Protein AF-A0A0G1JF48-F1 (afdb_monomer)

Solvent-accessible surface area 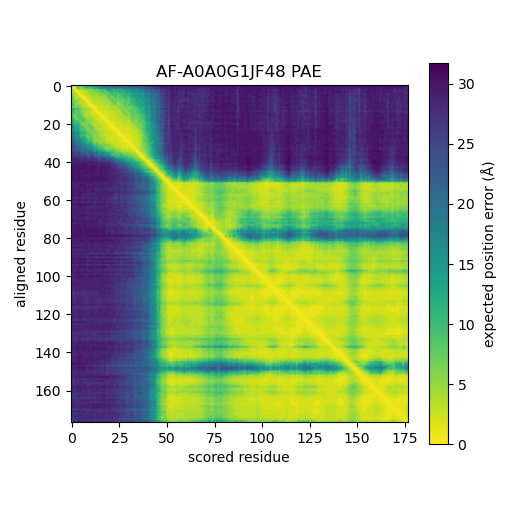(backbone atoms only — not comparable to full-atom values): 10076 Å² total; per-residue (Å²): 137,62,72,71,59,59,56,52,53,53,53,51,52,52,52,53,49,50,50,49,53,48,51,50,52,50,48,53,51,50,53,50,51,54,49,56,65,44,68,78,64,65,69,64,54,57,67,61,77,75,41,38,24,25,66,34,32,39,98,84,46,75,64,61,61,83,74,71,81,79,48,48,73,65,35,35,73,74,80,43,94,30,68,90,70,83,87,66,88,75,92,69,88,59,58,61,53,91,82,42,45,76,21,31,53,94,69,29,35,38,40,35,15,43,52,17,40,37,33,23,34,60,86,72,59,44,82,70,39,66,32,75,39,93,48,30,27,69,32,39,40,34,58,46,64,61,73,49,89,85,57,77,40,34,30,40,33,41,35,72,76,80,41,53,38,33,26,31,62,90,71,36,46,78,74,49,102

pLDDT: mean 79.87, std 17.36, range [33.16, 97.56]

Foldseek 3Di:
DDPVVVVVVVVVVVVVVVVVVVVVVVVVVVVVVVVVVCVVPPPQVPQPLQWQQWQLSDPVSVVDGPDDDDALVRLVVVVDNSDDDDLDDDDDPFAAAPAEDWGDGPQWIWGWGQFFIWIARNRRRHGQDGQGDPGGQNYYWGWDDHSPPPDFTWIWTDTPVRDIWIARRRRRHTPDD

Organism: NCBI:txid1619116

InterPro domains:
  IPR011047 Quinoprotein alcohol dehydrogenase-like superfamily [SSF50998] (52-177)
  IPR015943 WD40/YVTN repeat-like-containing domain superfamily [G3DSA:2.130.10.10] (62-177)
  IPR018391 Pyrrolo-quinoline quinone beta-propeller repeat [SM00564] (101-132)
  IPR018391 Pyrrolo-quinoline quinone beta-propeller repeat [SM00564] (148-177)

Sequence (177 aa):
MSIKFLRSYLKLSVLLFGLFVCAYSLYTFLTARLADNTLGVAKAVGLTEDAWVMAGANPQRTSWVADQVPTEAQLSSNGRDGKLYPLWYKPIGPYIPNKVQVVVGNNMVFLSTARGLYAFDADTGADKWVYATELPLGHSPTYHVTNFSAAPKRLYVGGLDHKIHAVNADTGEGIWT

Secondary structure (DSSP, 8-state):
--HHHHHHHHHHHHHHHHHHHHHHHHHHHHHHHHHHHHHTS-------TTS--STTSSTT-----SPPPPPHHHHHTTTS-S----S------SPPPTTPPPEEETTEEEEEETTEEEEEETTT--EEEEEE-SS---S--EEE--S-TTSPPEEEEE-TTS-EEEEETTT--EEE-

Mean predicted aligned error: 14.14 Å

Structure (mmCIF, N/CA/C/O backbone):
data_AF-A0A0G1JF48-F1
#
_entry.id   AF-A0A0G1JF48-F1
#
loop_
_atom_site.group_PDB
_atom_site.id
_atom_site.type_symbol
_atom_site.label_atom_id
_atom_site.label_alt_id
_atom_site.label_comp_id
_atom_site.label_asym_id
_atom_site.label_entity_id
_atom_site.label_seq_id
_atom_site.pdbx_PDB_ins_code
_atom_site.Cartn_x
_atom_site.Cartn_y
_atom_site.Cartn_z
_atom_site.occupancy
_atom_site.B_iso_or_equiv
_atom_site.auth_seq_id
_atom_site.auth_comp_id
_atom_site.auth_asym_id
_atom_site.auth_atom_id
_atom_site.pdbx_PDB_model_num
ATOM 1 N N . MET A 1 1 ? -8.062 77.357 -40.841 1.00 50.69 1 MET A N 1
ATOM 2 C CA . MET A 1 1 ? -8.465 76.159 -40.068 1.00 50.69 1 MET A CA 1
ATOM 3 C C . MET A 1 1 ? -8.301 76.489 -38.585 1.00 50.69 1 MET A C 1
ATOM 5 O O . MET A 1 1 ? -7.201 76.817 -38.168 1.00 50.69 1 MET A O 1
ATOM 9 N N . SER A 1 2 ? -9.404 76.627 -37.842 1.00 49.69 2 SER A N 1
ATOM 10 C CA . SER A 1 2 ? -9.459 77.427 -36.601 1.00 49.69 2 SER A CA 1
ATOM 11 C C . SER A 1 2 ? -8.975 76.675 -35.350 1.00 49.69 2 SER A C 1
ATOM 13 O O . SER A 1 2 ? -9.412 75.558 -35.083 1.00 49.69 2 SER A O 1
ATOM 15 N N . ILE A 1 3 ? -8.140 77.335 -34.534 1.00 55.28 3 ILE A N 1
ATOM 16 C CA . ILE A 1 3 ? -7.546 76.864 -33.261 1.00 55.28 3 ILE A CA 1
ATOM 17 C C . ILE A 1 3 ? -8.592 76.322 -32.260 1.00 55.28 3 ILE A C 1
ATOM 19 O O . ILE A 1 3 ? -8.274 75.488 -31.409 1.00 55.28 3 ILE A O 1
ATOM 23 N N . LYS A 1 4 ? -9.862 76.739 -32.379 1.00 57.22 4 LYS A N 1
ATOM 24 C CA . LYS A 1 4 ? -10.970 76.229 -31.552 1.00 57.22 4 LYS A CA 1
ATOM 25 C C . LYS A 1 4 ? -11.269 74.741 -31.797 1.00 57.22 4 LYS A C 1
ATOM 27 O O . LYS A 1 4 ? -11.587 74.037 -30.844 1.00 57.22 4 LYS A O 1
ATOM 32 N N . PHE A 1 5 ? -11.108 74.249 -33.029 1.00 53.62 5 PHE A N 1
ATOM 33 C CA . PHE A 1 5 ? -11.341 72.839 -33.367 1.00 53.62 5 PHE A CA 1
ATOM 34 C C . PHE A 1 5 ? -10.257 71.926 -32.774 1.00 53.62 5 PHE A C 1
ATOM 36 O O . PHE A 1 5 ? -10.569 70.889 -32.193 1.00 53.62 5 PHE A O 1
ATOM 43 N N . LEU A 1 6 ? -8.992 72.357 -32.821 1.00 51.31 6 LEU A N 1
ATOM 44 C CA . LEU A 1 6 ? -7.854 71.587 -32.306 1.00 51.31 6 LEU A CA 1
ATOM 45 C C . LEU A 1 6 ? -7.924 71.389 -30.780 1.00 51.31 6 LEU A C 1
ATOM 47 O O . LEU A 1 6 ? -7.649 70.304 -30.276 1.00 51.31 6 LEU A O 1
ATOM 51 N N . ARG A 1 7 ? -8.374 72.413 -30.036 1.00 57.41 7 ARG A N 1
ATOM 52 C CA . ARG A 1 7 ? -8.566 72.328 -28.575 1.00 57.41 7 ARG A CA 1
ATOM 53 C C . ARG A 1 7 ? -9.691 71.371 -28.166 1.00 57.41 7 ARG A C 1
ATOM 55 O O . ARG A 1 7 ? -9.597 70.766 -27.101 1.00 57.41 7 ARG A O 1
ATOM 62 N N . SER A 1 8 ? -10.739 71.230 -28.981 1.00 57.19 8 SER A N 1
ATOM 63 C CA . SER A 1 8 ? -11.841 70.298 -28.700 1.00 57.19 8 SER A CA 1
ATOM 64 C C . SER A 1 8 ? -11.429 68.846 -28.947 1.00 57.19 8 SER A C 1
ATOM 66 O O . SER A 1 8 ? -11.741 67.984 -28.130 1.00 57.19 8 SER A O 1
ATOM 68 N N . TYR A 1 9 ? -10.668 68.583 -30.016 1.00 56.53 9 TYR A N 1
ATOM 69 C CA . TYR A 1 9 ? -10.124 67.251 -30.297 1.00 56.53 9 TYR A CA 1
ATOM 70 C C . TYR A 1 9 ? -9.107 66.806 -29.240 1.00 56.53 9 TYR A C 1
ATOM 72 O O . TYR A 1 9 ? -9.154 65.663 -28.798 1.00 56.53 9 TYR A O 1
ATOM 80 N N . LEU A 1 10 ? -8.251 67.720 -28.769 1.00 58.81 10 LEU A N 1
ATOM 81 C CA . LEU A 1 10 ? -7.274 67.424 -27.717 1.00 58.81 10 LEU A CA 1
ATOM 82 C C . LEU A 1 10 ? -7.949 67.116 -26.366 1.00 58.81 10 LEU A C 1
ATOM 84 O O . LEU A 1 10 ? -7.519 66.222 -25.647 1.00 58.81 10 LEU A O 1
ATOM 88 N N . LYS A 1 11 ? -9.047 67.808 -26.026 1.00 59.28 11 LYS A N 1
ATOM 89 C CA . LYS A 1 11 ? -9.837 67.490 -24.822 1.00 59.28 11 LYS A CA 1
ATOM 90 C C . LYS A 1 11 ? -10.551 66.141 -24.934 1.00 59.28 11 LYS A C 1
ATOM 92 O O . LYS A 1 11 ? -10.585 65.399 -23.957 1.00 59.28 11 LYS A O 1
ATOM 97 N N . LEU A 1 12 ? -11.090 65.816 -26.111 1.00 57.78 12 LEU A N 1
ATOM 98 C CA . LEU A 1 12 ? -11.777 64.546 -26.348 1.00 57.78 12 LEU A CA 1
ATOM 99 C C . LEU A 1 12 ? -10.797 63.359 -26.351 1.00 57.78 12 LEU A C 1
ATOM 101 O O . LEU A 1 12 ? -11.120 62.314 -25.793 1.00 57.78 12 LEU A O 1
ATOM 105 N N . SER A 1 13 ? -9.581 63.527 -26.890 1.00 60.94 13 SER A N 1
ATOM 106 C CA . SER A 1 13 ? -8.559 62.471 -26.881 1.00 60.94 13 SER A CA 1
ATOM 107 C C . SER A 1 13 ? -8.017 62.194 -25.478 1.00 60.94 13 SER A C 1
ATOM 109 O O . SER A 1 13 ? -7.790 61.038 -25.144 1.00 60.94 13 SER A O 1
ATOM 111 N N . VAL A 1 14 ? -7.858 63.218 -24.631 1.00 66.88 14 VAL A N 1
ATOM 112 C CA . VAL A 1 14 ? -7.430 63.049 -23.229 1.00 66.88 14 VAL A CA 1
ATOM 113 C C . VAL A 1 14 ? -8.515 62.362 -22.391 1.00 66.88 14 VAL A C 1
ATOM 115 O O . VAL A 1 14 ? -8.196 61.511 -21.564 1.00 66.88 14 VAL A O 1
ATOM 118 N N . LEU A 1 15 ? -9.796 62.659 -22.640 1.00 66.69 15 LEU A N 1
ATOM 119 C CA . LEU A 1 15 ? -10.927 61.966 -22.007 1.00 66.69 15 LEU A CA 1
ATOM 120 C C . LEU A 1 15 ? -11.013 60.491 -22.424 1.00 66.69 15 LEU A C 1
ATOM 122 O O . LEU A 1 15 ? -11.171 59.624 -21.567 1.00 66.69 15 LEU A O 1
ATOM 126 N N . LEU A 1 16 ? -10.854 60.197 -23.718 1.00 62.59 16 LEU A N 1
ATOM 127 C CA . LEU A 1 16 ? -10.812 58.824 -24.230 1.00 62.59 16 LEU A CA 1
ATOM 128 C C . LEU A 1 16 ? -9.609 58.048 -23.679 1.00 62.59 16 LEU A C 1
ATOM 130 O O . LEU A 1 16 ? -9.764 56.897 -23.286 1.00 62.59 16 LEU A O 1
ATOM 134 N N . PHE A 1 17 ? -8.438 58.684 -23.577 1.00 66.50 17 PHE A N 1
ATOM 135 C CA . PHE A 1 17 ? -7.243 58.069 -22.998 1.00 66.50 17 PHE A CA 1
ATOM 136 C C . PHE A 1 17 ? -7.406 57.808 -21.493 1.00 66.50 17 PHE A C 1
ATOM 138 O O . PHE A 1 17 ? -7.051 56.735 -21.013 1.00 66.50 17 PHE A O 1
ATOM 145 N N . GLY A 1 18 ? -8.018 58.737 -20.750 1.00 68.00 18 GLY A N 1
ATOM 146 C CA . GLY A 1 18 ? -8.333 58.557 -19.330 1.00 68.00 18 GLY A CA 1
ATOM 147 C C . GLY A 1 18 ? -9.327 57.421 -19.073 1.00 68.00 18 GLY A C 1
ATOM 148 O O . GLY A 1 18 ? -9.121 56.621 -18.161 1.00 68.00 18 GLY A O 1
ATOM 149 N N . LEU A 1 19 ? -10.364 57.291 -19.909 1.00 69.94 19 LEU A N 1
ATOM 150 C CA . LEU A 1 19 ? -11.298 56.160 -19.854 1.00 69.94 19 LEU A CA 1
ATOM 151 C C . LEU A 1 19 ? -10.609 54.834 -20.194 1.00 69.94 19 LEU A C 1
ATOM 153 O O . LEU A 1 19 ? -10.900 53.827 -19.555 1.00 69.94 19 LEU A O 1
ATOM 157 N N . PHE A 1 20 ? -9.659 54.835 -21.133 1.00 71.19 20 PHE A N 1
ATOM 158 C CA . PHE A 1 20 ? -8.880 53.647 -21.486 1.00 71.19 20 PHE A CA 1
ATOM 159 C C . PHE A 1 20 ? -7.952 53.205 -20.347 1.00 71.19 20 PHE A C 1
ATOM 161 O O . PHE A 1 20 ? -7.914 52.027 -20.008 1.00 71.19 20 PHE A O 1
ATOM 168 N N . VAL A 1 21 ? -7.254 54.145 -19.700 1.00 72.44 21 VAL A N 1
ATOM 169 C CA . VAL A 1 21 ? -6.389 53.867 -18.539 1.00 72.44 21 VAL A CA 1
ATOM 170 C C . VAL A 1 21 ? -7.209 53.399 -17.335 1.00 72.44 21 VAL A C 1
ATOM 172 O O . VAL A 1 21 ? -6.801 52.472 -16.637 1.00 72.44 21 VAL A O 1
ATOM 175 N N . CYS A 1 22 ? -8.386 53.989 -17.111 1.00 69.69 22 CYS A N 1
ATOM 176 C CA . CYS A 1 22 ? -9.308 53.557 -16.064 1.00 69.69 22 CYS A CA 1
ATOM 177 C C . CYS A 1 22 ? -9.850 52.148 -16.341 1.00 69.69 22 CYS A C 1
ATOM 179 O O . CYS A 1 22 ? -9.796 51.301 -15.457 1.00 69.69 22 CYS A O 1
ATOM 181 N N . ALA A 1 23 ? -10.284 51.855 -17.572 1.00 73.25 23 ALA A N 1
ATOM 182 C CA . ALA A 1 23 ? -10.758 50.528 -17.966 1.00 73.25 23 ALA A CA 1
ATOM 183 C C . ALA A 1 23 ? -9.652 49.467 -17.885 1.00 73.25 23 ALA A C 1
ATOM 185 O O . ALA A 1 23 ? -9.907 48.360 -17.422 1.00 73.25 23 ALA A O 1
ATOM 186 N N . TYR A 1 24 ? -8.417 49.810 -18.266 1.00 74.56 24 TYR A N 1
ATOM 187 C CA . TYR A 1 24 ? -7.264 48.918 -18.143 1.00 74.56 24 TYR A CA 1
ATOM 188 C C . TYR A 1 24 ? -6.898 48.667 -16.677 1.00 74.56 24 TYR A C 1
ATOM 190 O O . TYR A 1 24 ? -6.609 47.536 -16.306 1.00 74.56 24 TYR A O 1
ATOM 198 N N . SER A 1 25 ? -6.981 49.699 -15.831 1.00 69.62 25 SER A N 1
ATOM 199 C CA . SER A 1 25 ? -6.760 49.574 -14.385 1.00 69.62 25 SER A CA 1
ATOM 200 C C . SER A 1 25 ? -7.867 48.762 -13.711 1.00 69.62 25 SER A C 1
ATOM 202 O O . SER A 1 25 ? -7.586 47.959 -12.834 1.00 69.62 25 SER A O 1
ATOM 204 N N . LEU A 1 26 ? -9.125 48.919 -14.137 1.00 69.56 26 LEU A N 1
ATOM 205 C CA . LEU A 1 26 ? -10.239 48.101 -13.658 1.00 69.56 26 LEU A CA 1
ATOM 206 C C . LEU A 1 26 ? -10.094 46.648 -14.119 1.00 69.56 26 LEU A C 1
ATOM 208 O O . LEU A 1 26 ? -10.389 45.738 -13.354 1.00 69.56 26 LEU A O 1
ATOM 212 N N . TYR A 1 27 ? -9.629 46.431 -15.352 1.00 71.31 27 TYR A N 1
ATOM 213 C CA . TYR A 1 27 ? -9.377 45.106 -15.907 1.00 71.31 27 TYR A CA 1
ATOM 214 C C . TYR A 1 27 ? -8.250 44.396 -15.155 1.00 71.31 27 TYR A C 1
ATOM 216 O O . TYR A 1 27 ? -8.446 43.271 -14.705 1.00 71.31 27 TYR A O 1
ATOM 224 N N . THR A 1 28 ? -7.114 45.063 -14.917 1.00 70.62 28 THR A N 1
ATOM 225 C CA . THR A 1 28 ? -6.028 44.494 -14.106 1.00 70.62 28 THR A CA 1
ATOM 226 C C . THR A 1 28 ? -6.486 44.220 -12.674 1.00 70.62 28 THR A C 1
ATOM 228 O O . THR A 1 28 ? -6.228 43.133 -12.159 1.00 70.62 28 THR A O 1
ATOM 231 N N . PHE A 1 29 ? -7.256 45.124 -12.059 1.00 65.31 29 PHE A N 1
ATOM 232 C CA . PHE A 1 29 ? -7.808 44.925 -10.714 1.00 65.31 29 PHE A CA 1
ATOM 233 C C . PHE A 1 29 ? -8.807 43.760 -10.652 1.00 65.31 29 PHE A C 1
ATOM 235 O O . PHE A 1 29 ? -8.788 42.978 -9.704 1.00 65.31 29 PHE A O 1
ATOM 242 N N . LEU A 1 30 ? -9.656 43.595 -11.671 1.00 61.81 30 LEU A N 1
ATOM 243 C CA . LEU A 1 30 ? -10.608 42.489 -11.750 1.00 61.81 30 LEU A CA 1
ATOM 244 C C . LEU A 1 30 ? -9.887 41.156 -11.985 1.00 61.81 30 LEU A C 1
ATOM 246 O O . LEU A 1 30 ? -10.230 40.171 -11.341 1.00 61.81 30 LEU A O 1
ATOM 250 N N . THR A 1 31 ? -8.847 41.122 -12.827 1.00 63.09 31 THR A N 1
ATOM 251 C CA . THR A 1 31 ? -8.012 39.921 -13.011 1.00 63.09 31 THR A CA 1
ATOM 252 C C . THR A 1 31 ? -7.222 39.558 -11.753 1.00 63.09 31 THR A C 1
ATOM 254 O O . THR A 1 31 ? -7.129 38.378 -11.430 1.00 63.09 31 THR A O 1
ATOM 257 N N . ALA A 1 32 ? -6.735 40.543 -10.990 1.00 58.62 32 ALA A N 1
ATOM 258 C CA . ALA A 1 32 ? -6.082 40.312 -9.703 1.00 58.62 32 ALA A CA 1
ATOM 259 C C . ALA A 1 32 ? -7.071 39.777 -8.655 1.00 58.62 32 ALA A C 1
ATOM 261 O O . ALA A 1 32 ? -6.775 38.812 -7.963 1.00 58.62 32 ALA A O 1
ATOM 262 N N . ARG A 1 33 ? -8.295 40.321 -8.599 1.00 50.97 33 ARG A N 1
ATOM 263 C CA . ARG A 1 33 ? -9.340 39.840 -7.682 1.00 50.97 33 ARG A CA 1
ATOM 264 C C . ARG A 1 33 ? -9.858 38.444 -8.047 1.00 50.97 33 ARG A C 1
ATOM 266 O O . ARG A 1 33 ? -10.229 37.676 -7.165 1.00 50.97 33 ARG A O 1
ATOM 273 N N . LEU A 1 34 ? -9.892 38.110 -9.338 1.00 52.31 34 LEU A N 1
ATOM 274 C CA . LEU A 1 34 ? -10.179 36.752 -9.805 1.00 52.31 34 LEU A CA 1
ATOM 275 C C . LEU A 1 34 ? -9.033 35.793 -9.454 1.00 52.31 34 LEU A C 1
ATOM 277 O O . LEU A 1 34 ? -9.316 34.670 -9.049 1.00 52.31 34 LEU A O 1
ATOM 281 N N . ALA A 1 35 ? -7.772 36.240 -9.518 1.00 53.88 35 ALA A N 1
ATOM 282 C CA . ALA A 1 35 ? -6.623 35.463 -9.055 1.00 53.88 35 ALA A CA 1
ATOM 283 C C . ALA A 1 35 ? -6.671 35.218 -7.533 1.00 53.88 35 ALA A C 1
ATOM 285 O O . ALA A 1 35 ? -6.538 34.073 -7.105 1.00 53.88 35 ALA A O 1
ATOM 286 N N . ASP A 1 36 ? -6.981 36.231 -6.720 1.00 47.91 36 ASP A N 1
ATOM 287 C CA . ASP A 1 36 ? -7.136 36.084 -5.262 1.00 47.91 36 ASP A CA 1
ATOM 288 C C . ASP A 1 36 ? -8.310 35.162 -4.889 1.00 47.91 36 ASP A C 1
ATOM 290 O O . ASP A 1 36 ? -8.190 34.326 -3.993 1.00 47.91 36 ASP A O 1
ATOM 294 N N . ASN A 1 37 ? -9.419 35.219 -5.635 1.00 44.28 37 ASN A N 1
ATOM 295 C CA . ASN A 1 37 ? -10.541 34.290 -5.462 1.00 44.28 37 ASN A CA 1
ATOM 296 C C . ASN A 1 37 ? -10.227 32.856 -5.929 1.00 44.28 37 ASN A C 1
ATOM 298 O O . ASN A 1 37 ? -10.917 31.924 -5.519 1.00 44.28 37 ASN A O 1
ATOM 302 N N . THR A 1 38 ? -9.183 32.652 -6.739 1.00 42.84 38 THR A N 1
ATOM 303 C CA . THR A 1 38 ? -8.644 31.313 -7.038 1.00 42.84 38 THR A CA 1
ATOM 304 C C . THR A 1 38 ? -7.564 30.861 -6.054 1.00 42.84 38 THR A C 1
ATOM 306 O O . THR A 1 38 ? -7.373 29.659 -5.890 1.00 42.84 38 THR A O 1
ATOM 309 N N . LEU A 1 39 ? -6.917 31.775 -5.321 1.00 42.97 39 LEU A N 1
ATOM 310 C CA . LEU A 1 39 ? -5.954 31.437 -4.262 1.00 42.97 39 LEU A CA 1
ATOM 311 C C . LEU A 1 39 ? -6.625 30.901 -2.984 1.00 42.97 39 LEU A C 1
ATOM 313 O O . LEU A 1 39 ? -5.955 30.295 -2.155 1.00 42.97 39 LEU A O 1
ATOM 317 N N . GLY A 1 40 ? -7.951 31.029 -2.863 1.00 39.62 40 GLY A N 1
ATOM 318 C CA . GLY A 1 40 ? -8.751 30.332 -1.850 1.00 39.62 40 GLY A CA 1
ATOM 319 C C . GLY A 1 40 ? -9.092 28.874 -2.190 1.00 39.62 40 GLY A C 1
ATOM 320 O O . GLY A 1 40 ? -9.580 28.155 -1.322 1.00 39.62 40 GLY A O 1
ATOM 321 N N . VAL A 1 41 ? -8.853 28.416 -3.428 1.00 39.81 41 VAL A N 1
ATOM 322 C CA . VAL A 1 41 ? -9.150 27.035 -3.860 1.00 39.81 41 VAL A CA 1
ATOM 323 C C . VAL A 1 41 ? -8.164 26.537 -4.926 1.00 39.81 41 VAL A C 1
ATOM 325 O O . VAL A 1 41 ? -8.504 25.724 -5.778 1.00 39.81 41 VAL A O 1
ATOM 328 N N . ALA A 1 42 ? -6.894 26.925 -4.847 1.00 35.38 42 ALA A N 1
ATOM 329 C CA . ALA A 1 42 ? -5.839 26.000 -5.236 1.00 35.38 42 ALA A CA 1
ATOM 330 C C . ALA A 1 42 ? -5.607 25.089 -4.030 1.00 35.38 42 ALA A C 1
ATOM 332 O O . ALA A 1 42 ? -4.571 25.141 -3.370 1.00 35.38 42 ALA A O 1
ATOM 333 N N . LYS A 1 43 ? -6.610 24.251 -3.726 1.00 35.72 43 LYS A N 1
ATOM 334 C CA . LYS A 1 43 ? -6.344 22.998 -3.035 1.00 35.72 43 LYS A CA 1
ATOM 335 C C . LYS A 1 43 ? -5.348 22.335 -3.974 1.00 35.72 43 LYS A C 1
ATOM 337 O O . LYS A 1 43 ? -5.730 21.866 -5.047 1.00 35.72 43 LYS A O 1
ATOM 342 N N . ALA A 1 44 ? -4.058 22.386 -3.635 1.00 33.16 44 ALA A N 1
ATOM 343 C CA . ALA A 1 44 ? -3.133 21.406 -4.161 1.00 33.16 44 ALA A CA 1
ATOM 344 C C . ALA A 1 44 ? -3.894 20.080 -4.100 1.00 33.16 44 ALA A C 1
ATOM 346 O O . ALA A 1 44 ? -4.644 19.844 -3.141 1.00 33.16 44 ALA A O 1
ATOM 347 N N . VAL A 1 45 ? -3.733 19.213 -5.089 1.00 38.06 45 VAL A N 1
ATOM 348 C CA . VAL A 1 45 ? -4.045 17.802 -4.873 1.00 38.06 45 VAL A CA 1
ATOM 349 C C . VAL A 1 45 ? -2.962 17.299 -3.912 1.00 38.06 45 VAL A C 1
ATOM 351 O O . VAL A 1 45 ? -2.105 16.491 -4.246 1.00 38.06 45 VAL A O 1
ATOM 354 N N . GLY A 1 46 ? -2.944 17.889 -2.715 1.00 36.81 46 GLY A N 1
ATOM 355 C CA . GLY A 1 46 ? -2.261 17.410 -1.559 1.00 36.81 46 GLY A CA 1
ATOM 356 C C . GLY A 1 46 ? -2.816 16.024 -1.395 1.00 36.81 46 GLY A C 1
ATOM 357 O O . GLY A 1 46 ? -4.033 15.814 -1.408 1.00 36.81 46 GLY A O 1
ATOM 358 N N . LEU A 1 47 ? -1.885 15.082 -1.335 1.00 44.75 47 LEU A N 1
ATOM 359 C CA . LEU A 1 47 ? -2.041 13.852 -0.583 1.00 44.75 47 LEU A CA 1
ATOM 360 C C . LEU A 1 47 ? -3.038 14.175 0.529 1.00 44.75 47 LEU A C 1
ATOM 362 O O . LEU A 1 47 ? -2.767 15.093 1.303 1.00 44.75 47 LEU A O 1
ATOM 366 N N . THR A 1 48 ? -4.227 13.572 0.504 1.00 49.62 48 THR A N 1
ATOM 367 C CA . THR A 1 48 ? -5.182 13.740 1.601 1.00 49.62 48 THR A CA 1
ATOM 368 C C . THR A 1 48 ? -4.360 13.567 2.872 1.00 49.62 48 THR A C 1
ATOM 370 O O . THR A 1 48 ? -3.720 12.521 3.005 1.00 49.62 48 THR A O 1
ATOM 373 N N . GLU A 1 49 ? -4.248 14.605 3.712 1.00 52.06 49 GLU A N 1
ATOM 374 C CA . GLU A 1 49 ? -3.347 14.605 4.886 1.00 52.06 49 GLU A CA 1
ATOM 375 C C 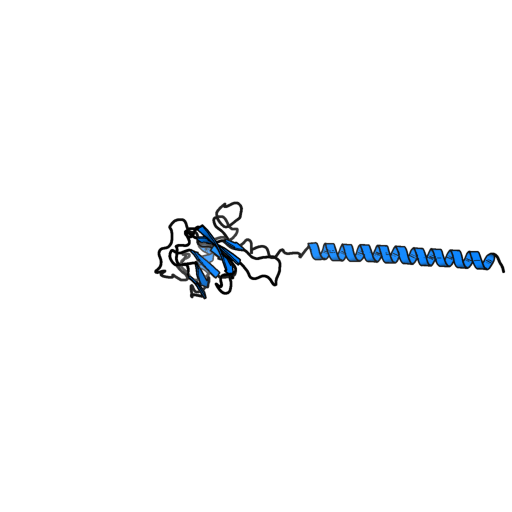. GLU A 1 49 ? -3.657 13.437 5.844 1.00 52.06 49 GLU A C 1
ATOM 377 O O . GLU A 1 49 ? -2.860 13.084 6.709 1.00 52.06 49 GLU A O 1
ATOM 382 N N . ASP A 1 50 ? -4.795 12.799 5.598 1.00 60.03 50 ASP A N 1
ATOM 383 C CA . ASP A 1 50 ? -5.390 11.654 6.263 1.00 60.03 50 ASP A CA 1
ATOM 384 C C . ASP A 1 50 ? -4.793 10.297 5.813 1.00 60.03 50 ASP A C 1
ATOM 386 O O . ASP A 1 50 ? -5.077 9.259 6.400 1.00 60.03 50 ASP A O 1
ATOM 390 N N . ALA A 1 51 ? -3.955 10.249 4.768 1.00 72.06 51 ALA A N 1
ATOM 391 C CA . ALA A 1 51 ? -3.458 8.987 4.209 1.00 72.06 51 ALA A CA 1
ATOM 392 C C . ALA A 1 51 ? -2.018 8.639 4.642 1.00 72.06 51 ALA A C 1
ATOM 394 O O . ALA A 1 51 ? -1.106 9.464 4.584 1.00 72.06 51 ALA A O 1
ATOM 395 N N . TRP A 1 52 ? -1.779 7.367 4.993 1.00 89.50 52 TRP A N 1
ATOM 396 C CA . TRP A 1 52 ? -0.448 6.822 5.312 1.00 89.50 52 TRP A CA 1
ATOM 397 C C . TRP A 1 52 ? 0.369 6.558 4.037 1.00 89.50 52 TRP A C 1
ATOM 399 O O . TRP A 1 52 ? 0.637 5.418 3.665 1.00 89.50 52 TRP A O 1
ATOM 409 N N . VAL A 1 53 ? 0.737 7.620 3.325 1.00 91.56 53 VAL A N 1
ATOM 410 C CA . VAL A 1 53 ? 1.256 7.554 1.944 1.00 91.56 53 VAL A CA 1
ATOM 411 C C . VAL A 1 53 ? 2.733 7.166 1.824 1.00 91.56 53 VAL A C 1
ATOM 413 O O . VAL A 1 53 ? 3.212 6.882 0.727 1.00 91.56 53 VAL A O 1
ATOM 416 N N . MET A 1 54 ? 3.483 7.142 2.923 1.00 91.94 54 MET A N 1
ATOM 417 C CA . MET A 1 54 ? 4.904 6.788 2.918 1.00 91.94 54 MET A CA 1
ATOM 418 C C . MET A 1 54 ? 5.353 6.207 4.256 1.00 91.94 54 MET A C 1
ATOM 420 O O . MET A 1 54 ? 4.620 6.237 5.246 1.00 91.94 54 MET A O 1
ATOM 424 N N . ALA A 1 55 ? 6.585 5.699 4.300 1.00 91.12 55 ALA A N 1
ATOM 425 C CA . ALA A 1 55 ? 7.179 5.238 5.547 1.00 91.12 55 ALA A CA 1
ATOM 426 C C . ALA A 1 55 ? 7.227 6.372 6.589 1.00 91.12 55 ALA A C 1
ATOM 428 O O . ALA A 1 55 ? 7.777 7.441 6.331 1.00 91.12 55 ALA A O 1
ATOM 429 N N . GLY A 1 56 ? 6.677 6.119 7.776 1.00 90.31 56 GLY A N 1
ATOM 430 C CA . GLY A 1 56 ? 6.522 7.115 8.836 1.00 90.31 56 GLY A CA 1
ATOM 431 C C . GLY A 1 56 ? 5.337 8.064 8.640 1.00 90.31 56 GLY A C 1
ATOM 432 O O . GLY A 1 56 ? 5.330 9.123 9.267 1.00 90.31 56 GLY A O 1
ATOM 433 N N . ALA A 1 57 ? 4.362 7.687 7.803 1.00 88.19 57 ALA A N 1
ATOM 434 C CA . ALA A 1 57 ? 3.140 8.412 7.435 1.00 88.19 57 ALA A CA 1
ATOM 435 C C . ALA A 1 57 ? 3.357 9.697 6.621 1.00 88.19 57 ALA A C 1
ATOM 437 O O . ALA A 1 57 ? 2.685 9.915 5.617 1.00 88.19 57 ALA A O 1
ATOM 438 N N . ASN A 1 58 ? 4.312 10.527 7.030 1.00 87.56 58 ASN A N 1
ATOM 439 C CA . ASN A 1 58 ? 4.544 11.871 6.517 1.00 87.56 58 ASN A CA 1
ATOM 440 C C . ASN A 1 58 ? 6.041 12.129 6.246 1.00 87.56 58 ASN A C 1
ATOM 442 O O . ASN A 1 58 ? 6.897 11.377 6.726 1.00 87.56 58 ASN A O 1
ATOM 446 N N . PRO A 1 59 ? 6.391 13.204 5.511 1.00 87.81 59 PRO A N 1
ATOM 447 C CA . PRO A 1 59 ? 7.786 13.537 5.207 1.00 87.81 59 PRO A CA 1
ATOM 448 C C . PRO A 1 59 ? 8.673 13.740 6.445 1.00 87.81 59 PRO A C 1
ATOM 450 O O . PRO A 1 59 ? 9.880 13.503 6.390 1.00 87.81 59 PRO A O 1
ATOM 453 N N . GLN A 1 60 ? 8.088 14.157 7.571 1.00 89.75 60 GLN A N 1
ATOM 454 C CA . GLN A 1 60 ? 8.771 14.332 8.856 1.00 89.75 60 GLN A CA 1
ATOM 455 C C . GLN A 1 60 ? 9.018 12.999 9.585 1.00 89.75 60 GLN A C 1
ATOM 457 O O . GLN A 1 60 ? 9.776 12.965 10.553 1.00 89.75 60 GLN A O 1
ATOM 462 N N . ARG A 1 61 ? 8.421 11.898 9.108 1.00 87.19 61 ARG A N 1
ATOM 463 C CA . ARG A 1 61 ? 8.499 10.539 9.661 1.00 87.19 61 ARG A CA 1
ATOM 464 C C . ARG A 1 61 ? 8.096 10.446 11.129 1.00 87.19 61 ARG A C 1
ATOM 466 O O . ARG A 1 61 ? 8.705 9.705 11.900 1.00 87.19 61 ARG A O 1
ATOM 473 N N . THR A 1 62 ? 7.059 11.175 11.524 1.00 90.75 62 THR A N 1
ATOM 474 C CA . THR A 1 62 ? 6.574 11.150 12.913 1.00 90.75 62 THR A CA 1
ATOM 475 C C . THR A 1 62 ? 5.697 9.938 13.223 1.00 90.75 62 THR A C 1
ATOM 477 O O . THR A 1 62 ? 5.393 9.705 14.388 1.00 90.75 62 THR A O 1
ATOM 480 N N . SER A 1 63 ? 5.327 9.139 12.212 1.00 90.31 63 SER A N 1
ATOM 481 C CA . SER A 1 63 ? 4.385 8.014 12.349 1.00 90.31 63 SER A CA 1
ATOM 482 C C . SER A 1 63 ? 3.037 8.454 12.928 1.00 90.31 63 SER A C 1
ATOM 484 O O . SER A 1 63 ? 2.430 7.747 13.728 1.00 90.31 63 SER A O 1
ATOM 486 N N . TRP A 1 64 ? 2.596 9.652 12.541 1.00 89.31 64 TRP A N 1
ATOM 487 C CA . TRP A 1 64 ? 1.392 10.294 13.052 1.00 89.31 64 TRP A CA 1
ATOM 488 C C . TRP A 1 64 ? 0.535 10.828 11.903 1.00 89.31 64 TRP A C 1
ATOM 490 O O . TRP A 1 64 ? 1.065 11.392 10.941 1.00 89.31 64 TRP A O 1
ATOM 500 N N . VAL A 1 65 ? -0.780 10.663 12.043 1.00 86.69 65 VAL A N 1
ATOM 501 C CA . VAL A 1 65 ? -1.832 11.219 11.182 1.00 86.69 65 VAL A CA 1
ATOM 502 C C . VAL A 1 65 ? -2.920 11.833 12.065 1.00 86.69 65 VAL A C 1
ATOM 504 O O . VAL A 1 65 ? -3.043 11.471 13.238 1.00 86.69 65 VAL A O 1
ATOM 507 N N . ALA A 1 66 ? -3.698 12.765 11.515 1.00 85.25 66 ALA A N 1
ATOM 508 C CA . ALA A 1 66 ? -4.779 13.420 12.252 1.00 85.25 66 ALA A CA 1
ATOM 509 C C . ALA A 1 66 ? -5.937 12.462 12.588 1.00 85.25 66 ALA A C 1
ATOM 511 O O . ALA A 1 66 ? -6.633 12.679 13.584 1.00 85.25 66 ALA A O 1
ATOM 512 N N . ASP A 1 67 ? -6.101 11.388 11.809 1.00 83.62 67 ASP A N 1
ATOM 513 C CA . ASP A 1 67 ? -7.135 10.376 12.008 1.00 83.62 67 ASP A CA 1
ATOM 514 C C . ASP A 1 67 ? -7.034 9.711 13.380 1.00 83.62 67 ASP A C 1
ATOM 516 O O . ASP A 1 67 ? -6.002 9.166 13.779 1.00 83.62 67 ASP A O 1
ATOM 520 N N . GLN A 1 68 ? -8.148 9.753 14.106 1.00 80.88 68 GLN A N 1
ATOM 521 C CA . GLN A 1 68 ? -8.269 9.151 15.424 1.00 80.88 68 GLN A CA 1
ATOM 522 C C . GLN A 1 68 ? -9.039 7.842 15.333 1.00 80.88 68 GLN A C 1
ATOM 524 O O . GLN A 1 68 ? -10.075 7.744 14.672 1.00 80.88 68 GLN A O 1
ATOM 529 N N . VAL A 1 69 ? -8.556 6.840 16.062 1.00 81.75 69 VAL A N 1
ATOM 530 C CA . VAL A 1 69 ? -9.316 5.611 16.277 1.00 81.75 69 VAL A CA 1
ATOM 531 C C . VAL A 1 69 ? -10.591 5.965 17.057 1.00 81.75 69 VAL A C 1
ATOM 533 O O . VAL A 1 69 ? -10.499 6.700 18.046 1.00 81.75 69 VAL A O 1
ATOM 536 N N . PRO A 1 70 ? -11.774 5.468 16.648 1.00 82.75 70 PRO A N 1
ATOM 537 C CA . PRO A 1 70 ? -13.013 5.726 17.369 1.00 82.75 70 PRO A CA 1
ATOM 538 C C . PRO A 1 70 ? -12.905 5.337 18.846 1.00 82.75 70 PRO A C 1
ATOM 540 O O . PRO A 1 70 ? -12.380 4.277 19.189 1.00 82.75 70 PRO A O 1
ATOM 543 N N . THR A 1 71 ? -13.428 6.190 19.725 1.00 82.06 71 THR A N 1
ATOM 544 C CA . THR A 1 71 ? -13.482 5.915 21.167 1.00 82.06 71 THR A CA 1
ATOM 545 C C . THR A 1 71 ? -14.464 4.784 21.480 1.00 82.06 71 THR A C 1
ATOM 547 O O . THR A 1 71 ? -15.413 4.546 20.734 1.00 82.06 71 THR A O 1
ATOM 550 N N . GLU A 1 72 ? -14.307 4.126 22.629 1.00 80.38 72 GLU A N 1
ATOM 551 C CA . GLU A 1 72 ? -15.232 3.077 23.095 1.00 80.38 72 GLU A CA 1
ATOM 552 C C . GLU A 1 72 ? -16.695 3.564 23.151 1.00 80.38 72 GLU A C 1
ATOM 554 O O . GLU A 1 72 ? -17.622 2.846 22.769 1.00 80.38 72 GLU A O 1
ATOM 559 N N . ALA A 1 73 ? -16.914 4.826 23.535 1.00 80.00 73 ALA A N 1
ATOM 560 C CA . ALA A 1 73 ? -18.232 5.463 23.524 1.00 80.00 73 ALA A CA 1
ATOM 561 C C . ALA A 1 73 ? -18.816 5.604 22.101 1.00 80.00 73 ALA A C 1
ATOM 563 O O . ALA A 1 73 ? -20.011 5.407 21.894 1.00 80.00 7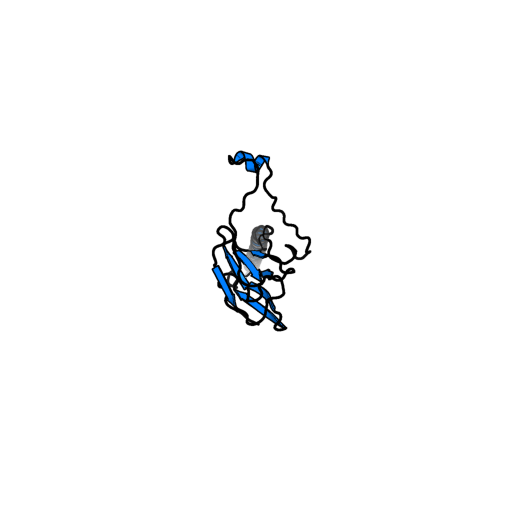3 ALA A O 1
ATOM 564 N N . GLN A 1 74 ? -17.976 5.904 21.104 1.00 78.94 74 GLN A N 1
ATOM 565 C CA . GLN A 1 74 ? -18.379 5.964 19.691 1.00 78.94 74 GLN A CA 1
ATOM 566 C C . GLN A 1 74 ? -18.552 4.572 19.065 1.00 78.94 74 GLN A C 1
ATOM 568 O O . GLN A 1 74 ? -19.306 4.413 18.110 1.00 78.94 74 GLN A O 1
ATOM 573 N N . LEU A 1 75 ? -17.859 3.556 19.581 1.00 76.00 75 LEU A N 1
ATOM 574 C CA . LEU A 1 75 ? -18.000 2.171 19.128 1.00 76.00 75 LEU A CA 1
ATOM 575 C C . LEU A 1 75 ? -19.251 1.504 19.721 1.00 76.00 75 LEU A C 1
ATOM 577 O O . LEU A 1 75 ? -19.899 0.703 19.046 1.00 76.00 75 LEU A O 1
ATOM 581 N N . SER A 1 76 ? -19.620 1.858 20.955 1.00 73.62 76 SER A N 1
ATOM 582 C CA . SER A 1 76 ? -20.800 1.321 21.647 1.00 73.62 76 SER A CA 1
ATOM 583 C C . SER A 1 76 ? -22.129 1.888 21.142 1.00 73.62 76 SER A C 1
ATOM 585 O O . SER A 1 76 ? -23.141 1.186 21.160 1.00 73.62 76 SER A O 1
ATOM 587 N N . SER A 1 77 ? -22.137 3.106 20.592 1.00 71.06 77 SER A N 1
ATOM 588 C CA . SER A 1 77 ? -23.330 3.702 19.972 1.00 71.06 77 SER A CA 1
ATOM 589 C C . SER A 1 77 ? -23.785 2.989 18.689 1.00 71.06 77 SER A C 1
ATOM 591 O O . SER A 1 77 ? -24.947 3.108 18.308 1.00 71.06 77 SER A O 1
ATOM 593 N N . ASN A 1 78 ? -22.916 2.184 18.065 1.00 66.19 78 ASN A N 1
ATOM 594 C CA . ASN A 1 78 ? -23.220 1.374 16.879 1.00 66.19 78 ASN A CA 1
ATOM 595 C C . ASN A 1 78 ? -23.755 -0.037 17.213 1.00 66.19 78 ASN A C 1
ATOM 597 O O . ASN A 1 78 ? -23.734 -0.925 16.359 1.00 66.19 78 ASN A O 1
ATOM 601 N N . GLY A 1 79 ? -24.200 -0.278 18.453 1.00 64.12 79 GLY A N 1
ATOM 602 C CA . GLY A 1 79 ? -24.754 -1.570 18.881 1.00 64.12 79 GLY A CA 1
ATOM 603 C C . GLY A 1 79 ? -23.711 -2.678 19.080 1.00 64.12 79 GLY A C 1
ATOM 604 O O . GLY A 1 79 ? -24.067 -3.854 19.119 1.00 64.12 79 GLY A O 1
ATOM 605 N N . ARG A 1 80 ? -22.426 -2.316 19.190 1.00 66.50 80 ARG A N 1
ATOM 606 C CA . ARG A 1 80 ? -21.308 -3.223 19.507 1.00 66.50 80 ARG A CA 1
ATOM 607 C C . ARG A 1 80 ? -20.832 -3.010 20.945 1.00 66.50 80 ARG A C 1
ATOM 609 O O . ARG A 1 80 ? -21.161 -2.012 21.571 1.00 66.50 80 ARG A O 1
ATOM 616 N N . ASP A 1 81 ? -20.026 -3.924 21.472 1.00 80.88 81 ASP A N 1
ATOM 617 C CA . ASP A 1 81 ? -19.493 -3.904 22.846 1.00 80.88 81 ASP A CA 1
ATOM 618 C C . ASP A 1 81 ? -18.377 -2.863 23.083 1.00 80.88 81 ASP A C 1
ATOM 620 O O . ASP A 1 81 ? -17.565 -3.020 23.992 1.00 80.88 81 ASP A O 1
ATOM 624 N N . GLY A 1 82 ? -18.304 -1.819 22.252 1.00 80.25 82 GLY A N 1
ATOM 625 C CA . GLY A 1 82 ? -17.262 -0.798 22.332 1.00 80.25 82 GLY A CA 1
ATOM 626 C C . GLY A 1 82 ? -15.885 -1.243 21.821 1.00 80.25 82 GLY A C 1
ATOM 627 O O . GLY A 1 82 ? -14.943 -0.458 21.893 1.00 80.25 82 GLY A O 1
ATOM 628 N N . LYS A 1 83 ? -15.738 -2.468 21.290 1.00 82.12 83 LYS A N 1
ATOM 629 C CA . LYS A 1 83 ? -14.439 -3.012 20.860 1.00 82.12 83 LYS A CA 1
ATOM 630 C C . LYS A 1 83 ? -14.202 -2.929 19.355 1.00 82.12 83 LYS A C 1
ATOM 632 O O . LYS A 1 83 ? -15.124 -2.895 18.537 1.00 82.12 83 LYS A O 1
ATOM 637 N N . LEU A 1 84 ? -12.918 -2.938 18.995 1.00 84.44 84 LEU A N 1
ATOM 638 C CA . LEU A 1 84 ? -12.460 -3.072 17.617 1.00 84.44 84 LEU A CA 1
ATOM 639 C C . LEU A 1 84 ? -12.494 -4.539 17.189 1.00 84.44 84 LEU A C 1
ATOM 641 O O . LEU A 1 84 ? -12.045 -5.427 17.912 1.00 84.44 84 LEU A O 1
ATOM 645 N N . TYR A 1 85 ? -12.973 -4.764 15.972 1.00 84.06 85 TYR A N 1
ATOM 646 C CA . TYR A 1 85 ? -12.978 -6.066 15.320 1.00 84.06 85 TYR A CA 1
ATOM 647 C C . TYR A 1 85 ? -12.266 -5.950 13.975 1.00 84.06 85 TYR A C 1
ATOM 649 O O . TYR A 1 85 ? -12.364 -4.896 13.339 1.00 84.06 85 TYR A O 1
ATOM 657 N N . PRO A 1 86 ? -11.574 -7.008 13.518 1.00 88.44 86 PRO A N 1
ATOM 658 C CA . PRO A 1 86 ? -11.012 -7.009 12.177 1.00 88.44 86 PRO A CA 1
ATOM 659 C C . PRO A 1 86 ? -12.142 -6.844 11.157 1.00 88.44 86 PRO A C 1
ATOM 661 O O . PRO A 1 86 ? -13.115 -7.599 11.180 1.00 88.44 86 PRO A O 1
ATOM 664 N N . LEU A 1 87 ? -12.013 -5.857 10.268 1.00 89.31 87 LEU A N 1
ATOM 665 C CA . LEU A 1 87 ? -12.908 -5.727 9.115 1.00 89.31 87 LEU A CA 1
ATOM 666 C C . LEU A 1 87 ? -12.639 -6.850 8.113 1.00 89.31 87 LEU A C 1
ATOM 668 O O . LEU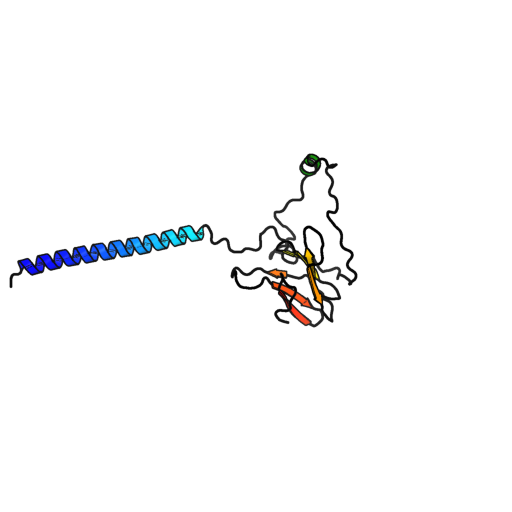 A 1 87 ? -13.564 -7.489 7.621 1.00 89.31 87 LEU A O 1
ATOM 672 N N . TRP A 1 88 ? -11.360 -7.126 7.870 1.00 95.06 88 TRP A N 1
ATOM 673 C CA . TRP A 1 88 ? -10.888 -8.221 7.037 1.00 95.06 88 TRP A CA 1
ATOM 674 C C . TRP A 1 88 ? -9.465 -8.613 7.443 1.00 95.06 88 TRP A C 1
ATOM 676 O O . TRP A 1 88 ? -8.770 -7.886 8.155 1.00 95.06 88 TRP A O 1
ATOM 686 N N . TYR A 1 89 ? -9.031 -9.786 6.988 1.00 93.88 89 TYR A N 1
ATOM 687 C CA . TYR A 1 89 ? -7.637 -10.210 7.049 1.00 93.88 89 TYR A CA 1
ATOM 688 C C . TYR A 1 89 ? -7.266 -10.915 5.744 1.00 93.88 89 TYR A C 1
ATOM 690 O O . TYR A 1 89 ? -8.102 -11.571 5.121 1.00 93.88 89 TYR A O 1
ATOM 698 N N . LYS A 1 90 ? -6.004 -10.782 5.326 1.00 93.06 90 LYS A N 1
ATOM 699 C CA . LYS A 1 90 ? -5.500 -11.359 4.077 1.00 93.06 90 LYS A CA 1
ATOM 700 C C . LYS A 1 90 ? -4.237 -12.179 4.341 1.00 93.06 90 LYS A C 1
ATOM 702 O O . LYS A 1 90 ? -3.224 -11.612 4.748 1.00 93.06 90 LYS A O 1
ATOM 707 N N . PRO A 1 91 ? -4.259 -13.499 4.095 1.00 93.38 91 PRO A N 1
ATOM 708 C CA . PRO A 1 91 ? -3.046 -14.304 4.072 1.00 93.38 91 PRO A CA 1
ATOM 709 C C . PRO A 1 91 ? -2.195 -13.943 2.851 1.00 93.38 91 PRO A C 1
ATOM 711 O O . PRO A 1 91 ? -2.682 -13.965 1.720 1.00 93.38 91 PRO A O 1
ATOM 714 N N . ILE A 1 92 ? -0.918 -13.640 3.077 1.00 93.00 92 ILE A N 1
ATOM 715 C CA . ILE A 1 92 ? 0.045 -13.308 2.024 1.00 93.00 92 ILE A CA 1
ATOM 716 C C . ILE A 1 92 ? 1.110 -14.398 2.021 1.00 93.00 92 ILE A C 1
ATOM 718 O O . ILE A 1 92 ? 1.805 -14.601 3.012 1.00 93.00 92 ILE A O 1
ATOM 722 N N . GLY A 1 93 ? 1.186 -15.143 0.918 1.00 92.00 93 GLY A N 1
ATOM 723 C CA . GLY A 1 93 ? 2.121 -16.261 0.772 1.00 92.00 93 GLY A CA 1
ATOM 724 C C . GLY A 1 93 ? 3.596 -15.840 0.688 1.00 92.00 93 GLY A C 1
ATOM 725 O O . GLY A 1 93 ? 4.433 -16.469 1.334 1.00 92.00 93 GLY A O 1
ATOM 726 N N . PRO A 1 94 ? 3.954 -14.808 -0.103 1.00 92.69 94 PRO A N 1
ATOM 727 C CA . PRO A 1 94 ? 5.323 -14.304 -0.151 1.00 92.69 94 PRO A CA 1
ATOM 728 C C . PRO A 1 94 ? 5.799 -13.746 1.192 1.00 92.69 94 PRO A C 1
ATOM 730 O O . PRO A 1 94 ? 5.042 -13.096 1.909 1.00 92.69 94 PRO A O 1
ATOM 733 N N . TYR A 1 95 ? 7.087 -13.926 1.488 1.00 93.44 95 TYR A N 1
ATOM 734 C CA . TYR A 1 95 ? 7.710 -13.336 2.671 1.00 93.44 95 TYR A CA 1
ATOM 735 C C . TYR A 1 95 ? 7.609 -11.805 2.647 1.00 93.44 95 TYR A C 1
ATOM 737 O O . TYR A 1 95 ? 7.937 -11.168 1.643 1.00 93.44 95 TYR A O 1
ATOM 745 N N . ILE A 1 96 ? 7.188 -11.220 3.766 1.00 93.94 96 ILE A N 1
ATOM 746 C CA . ILE A 1 96 ? 7.129 -9.772 3.965 1.00 93.94 96 ILE A CA 1
ATOM 747 C C . ILE A 1 96 ? 8.348 -9.378 4.806 1.00 93.94 96 ILE A C 1
ATOM 749 O O . ILE A 1 96 ? 8.477 -9.858 5.936 1.00 93.94 96 ILE A O 1
ATOM 753 N N . PRO A 1 97 ? 9.258 -8.528 4.299 1.00 90.38 97 PRO A N 1
ATOM 754 C CA . PRO A 1 97 ? 10.392 -8.075 5.089 1.00 90.38 97 PRO A CA 1
ATOM 755 C C . PRO A 1 97 ? 9.931 -7.321 6.343 1.00 90.38 97 PRO A C 1
ATOM 757 O O . PRO A 1 97 ? 9.097 -6.425 6.274 1.00 90.38 97 PRO A O 1
ATOM 760 N N . ASN A 1 98 ? 10.536 -7.624 7.491 1.00 89.31 98 ASN A N 1
ATOM 761 C CA . ASN A 1 98 ? 10.177 -7.062 8.800 1.00 89.31 98 ASN A CA 1
ATOM 762 C C . ASN A 1 98 ? 10.293 -5.529 8.913 1.00 89.31 98 ASN A C 1
ATOM 764 O O . ASN A 1 98 ? 9.763 -4.941 9.850 1.00 89.31 98 ASN A O 1
ATOM 768 N N . LYS A 1 99 ? 11.026 -4.887 7.999 1.00 90.12 99 LYS A N 1
ATOM 769 C CA . LYS A 1 99 ? 11.231 -3.431 7.968 1.00 90.12 99 LYS A CA 1
ATOM 770 C C . LYS A 1 99 ? 10.231 -2.701 7.067 1.00 90.12 99 LYS A C 1
ATOM 772 O O . LYS A 1 99 ? 10.217 -1.472 7.069 1.00 90.12 99 LYS A O 1
ATOM 777 N N . VAL A 1 100 ? 9.444 -3.433 6.275 1.00 92.69 100 VAL A N 1
ATOM 778 C CA . VAL A 1 100 ? 8.463 -2.847 5.359 1.00 92.69 100 VAL A CA 1
ATOM 779 C C . VAL A 1 100 ? 7.263 -2.359 6.157 1.00 92.69 100 VAL A C 1
ATOM 781 O O . VAL A 1 100 ? 6.699 -3.079 6.976 1.00 92.69 100 VAL A O 1
ATOM 784 N N . GLN A 1 101 ? 6.869 -1.121 5.890 1.00 94.19 101 GLN A N 1
ATOM 785 C CA . GLN A 1 101 ? 5.626 -0.544 6.375 1.00 94.19 101 GLN A CA 1
ATOM 786 C C . GLN A 1 101 ? 4.560 -0.646 5.290 1.00 94.19 101 GLN A C 1
ATOM 788 O O . GLN A 1 101 ? 4.852 -0.497 4.101 1.00 94.19 101 GLN A O 1
ATOM 793 N N . VAL A 1 102 ? 3.325 -0.879 5.725 1.00 93.56 102 VAL A N 1
ATOM 794 C CA . VAL A 1 102 ? 2.145 -0.804 4.867 1.00 93.56 102 VAL A CA 1
ATOM 795 C C . VAL A 1 102 ? 1.904 0.657 4.509 1.00 93.56 102 VAL A C 1
ATOM 797 O O . VAL A 1 102 ? 2.009 1.531 5.368 1.00 93.56 102 VAL A O 1
ATOM 800 N N . VAL A 1 103 ? 1.590 0.917 3.245 1.00 94.44 103 VAL A N 1
ATOM 801 C CA . VAL A 1 103 ? 1.278 2.259 2.750 1.00 94.44 103 VAL A CA 1
ATOM 802 C C . VAL A 1 103 ? -0.132 2.276 2.205 1.00 94.44 103 VAL A C 1
ATOM 804 O O . VAL A 1 103 ? -0.549 1.335 1.540 1.00 94.44 103 VAL A O 1
ATOM 807 N N . VAL A 1 104 ? -0.870 3.343 2.486 1.00 92.31 104 VAL A N 1
ATOM 808 C CA . VAL A 1 104 ? -2.267 3.496 2.088 1.00 92.31 104 VAL A CA 1
ATOM 809 C C . VAL A 1 104 ? -2.430 4.801 1.325 1.00 92.31 104 VAL A C 1
ATOM 811 O O . VA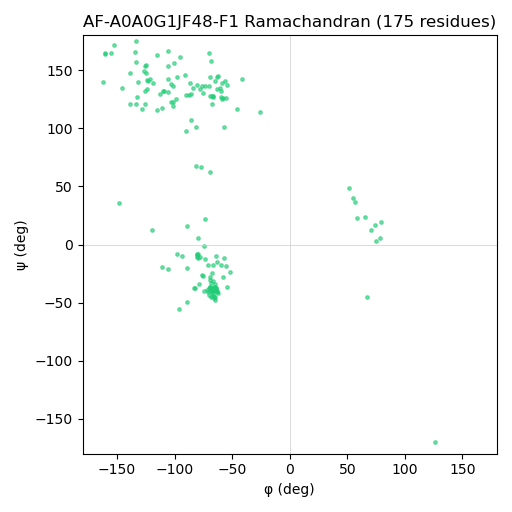L A 1 104 ? -1.967 5.853 1.761 1.00 92.31 104 VAL A O 1
ATOM 814 N N . GLY A 1 105 ? -3.095 4.737 0.176 1.00 89.12 105 GLY A N 1
ATOM 815 C CA . GLY A 1 105 ? -3.406 5.907 -0.636 1.00 89.12 105 GLY A CA 1
ATOM 816 C C . GLY A 1 105 ? -4.514 5.606 -1.633 1.00 89.12 105 GLY A C 1
ATOM 817 O O . GLY A 1 105 ? -4.539 4.530 -2.220 1.00 89.12 105 GLY A O 1
ATOM 818 N N . ASN A 1 106 ? -5.440 6.551 -1.825 1.00 86.12 106 ASN A N 1
ATOM 819 C CA . ASN A 1 106 ? -6.551 6.422 -2.780 1.00 86.12 106 ASN A CA 1
ATOM 820 C C . ASN A 1 106 ? -7.357 5.112 -2.623 1.00 86.12 106 ASN A C 1
ATOM 822 O O . ASN A 1 106 ? -7.598 4.399 -3.593 1.00 86.12 106 ASN A O 1
ATOM 826 N N . ASN A 1 107 ? -7.750 4.793 -1.388 1.00 89.69 107 ASN A N 1
ATOM 827 C CA . ASN A 1 107 ? -8.487 3.572 -1.035 1.00 89.69 107 ASN A CA 1
ATOM 828 C C . ASN A 1 107 ? -7.782 2.249 -1.389 1.00 89.69 107 ASN A C 1
ATOM 830 O O . ASN A 1 107 ? -8.419 1.208 -1.555 1.00 89.69 107 ASN A O 1
ATOM 834 N N . MET A 1 108 ? -6.458 2.285 -1.524 1.00 92.62 108 MET A N 1
ATOM 835 C CA . MET A 1 108 ? -5.643 1.116 -1.818 1.00 92.62 108 MET A CA 1
ATOM 836 C C . MET A 1 108 ? -4.568 0.940 -0.756 1.00 92.62 108 MET A C 1
ATOM 838 O O . MET A 1 108 ? -3.974 1.909 -0.279 1.00 92.62 108 MET A O 1
ATOM 842 N N . VAL A 1 109 ? -4.324 -0.317 -0.406 1.00 94.94 109 VAL A N 1
ATOM 843 C CA . VAL A 1 109 ? -3.268 -0.753 0.503 1.00 94.94 109 VAL A CA 1
ATOM 844 C C . VAL A 1 109 ? -2.138 -1.332 -0.330 1.00 94.94 109 VAL A C 1
ATOM 846 O O . VAL A 1 109 ? -2.345 -2.286 -1.074 1.00 94.94 109 VAL A O 1
ATOM 849 N N . PHE A 1 110 ? -0.942 -0.778 -0.183 1.00 95.69 110 PHE A N 1
ATOM 850 C CA . PHE A 1 110 ? 0.263 -1.173 -0.897 1.00 95.69 110 PHE A CA 1
ATOM 851 C C . PHE A 1 110 ? 1.243 -1.866 0.045 1.00 95.69 110 PHE A C 1
ATOM 853 O O . PHE A 1 110 ? 1.557 -1.358 1.127 1.00 95.69 110 PHE A O 1
ATOM 860 N N . LEU A 1 111 ? 1.761 -3.015 -0.387 1.00 95.88 111 LEU A N 1
ATOM 861 C CA . LEU A 1 111 ? 2.673 -3.829 0.407 1.00 95.88 111 LEU A CA 1
ATOM 862 C C . LEU A 1 111 ? 3.818 -4.402 -0.431 1.00 95.88 111 LEU A C 1
ATOM 864 O O . LEU A 1 111 ? 3.599 -5.183 -1.359 1.00 95.88 111 LEU A O 1
ATOM 868 N N . SER A 1 112 ? 5.049 -4.065 -0.048 1.00 95.81 112 SER A N 1
ATOM 869 C CA . SER A 1 112 ? 6.261 -4.664 -0.612 1.00 95.81 112 SER A CA 1
ATOM 870 C C . SER A 1 112 ? 6.520 -6.047 -0.022 1.00 95.81 112 SER A C 1
ATOM 872 O O . SER A 1 112 ? 6.488 -6.240 1.195 1.00 95.81 112 SER A O 1
ATOM 874 N N . THR A 1 113 ? 6.829 -7.011 -0.883 1.00 95.38 113 THR A N 1
ATOM 875 C CA . THR A 1 113 ? 7.113 -8.395 -0.493 1.00 95.38 113 THR A CA 1
ATOM 876 C C . THR A 1 113 ? 8.362 -8.927 -1.194 1.00 95.38 113 THR A C 1
ATOM 878 O O . THR A 1 113 ? 8.918 -8.307 -2.104 1.00 95.38 113 THR A O 1
ATOM 881 N N . ALA A 1 114 ? 8.767 -10.142 -0.830 1.00 94.12 114 ALA A N 1
ATOM 882 C CA . ALA A 1 114 ? 9.845 -10.867 -1.488 1.00 94.12 114 ALA A CA 1
ATOM 883 C C . ALA A 1 114 ? 9.576 -11.216 -2.961 1.00 94.12 114 ALA A C 1
ATOM 885 O O . ALA A 1 114 ? 10.510 -11.592 -3.659 1.00 94.12 114 ALA A O 1
ATOM 886 N N . ARG A 1 115 ? 8.325 -11.116 -3.432 1.00 93.69 115 ARG A N 1
ATOM 887 C CA . ARG A 1 115 ? 7.932 -11.456 -4.811 1.00 93.69 115 ARG A CA 1
ATOM 888 C C . ARG A 1 115 ? 7.331 -10.280 -5.584 1.00 93.69 115 ARG A C 1
ATOM 890 O O . ARG A 1 115 ? 6.715 -10.500 -6.624 1.00 93.69 115 ARG A O 1
ATOM 897 N N . GLY A 1 116 ? 7.462 -9.062 -5.062 1.00 95.00 116 GLY A N 1
ATOM 898 C CA . GLY A 1 116 ? 6.953 -7.857 -5.708 1.00 95.00 116 GLY A CA 1
ATOM 899 C C . GLY A 1 116 ? 6.049 -7.005 -4.827 1.00 95.00 116 GLY A C 1
ATOM 900 O O . GLY A 1 116 ? 5.952 -7.217 -3.613 1.00 95.00 116 GLY A O 1
ATOM 901 N N . LEU A 1 117 ? 5.413 -6.019 -5.454 1.00 96.62 117 LEU A N 1
ATOM 902 C CA . LEU A 1 117 ? 4.526 -5.048 -4.818 1.00 96.62 117 LEU A CA 1
ATOM 903 C C . LEU A 1 117 ? 3.077 -5.477 -5.030 1.00 96.62 117 LEU A C 1
ATOM 905 O O . LEU A 1 117 ? 2.643 -5.694 -6.160 1.00 96.62 117 LEU A O 1
ATOM 909 N N . TYR A 1 118 ? 2.342 -5.597 -3.935 1.00 96.50 118 TYR A N 1
ATOM 910 C CA . TYR A 1 118 ? 0.942 -5.993 -3.932 1.00 96.50 118 TYR A CA 1
ATOM 911 C C . TYR A 1 118 ? 0.075 -4.777 -3.653 1.00 96.50 118 TYR A C 1
ATOM 913 O O . TYR A 1 118 ? 0.438 -3.942 -2.819 1.00 96.50 118 TYR A O 1
ATOM 921 N N . ALA A 1 119 ? -1.076 -4.713 -4.318 1.00 96.75 119 ALA A N 1
ATOM 922 C CA . ALA A 1 119 ? -2.111 -3.746 -4.014 1.00 96.75 119 ALA A CA 1
ATOM 923 C C . ALA A 1 119 ? -3.438 -4.431 -3.708 1.00 96.75 119 ALA A C 1
ATOM 925 O O . ALA A 1 119 ? -3.895 -5.306 -4.451 1.00 96.75 119 ALA A O 1
ATOM 926 N N . PHE A 1 120 ? -4.073 -3.971 -2.638 1.00 96.31 120 PHE A N 1
ATOM 927 C CA . PHE A 1 120 ? -5.368 -4.449 -2.181 1.00 96.31 120 PHE A CA 1
ATOM 928 C C . PHE A 1 120 ? -6.353 -3.294 -2.059 1.00 96.31 120 PHE A C 1
ATOM 930 O O . PHE A 1 120 ? -5.971 -2.144 -1.852 1.00 96.31 120 PHE A O 1
ATOM 937 N N . ASP A 1 121 ? -7.630 -3.617 -2.169 1.00 94.44 121 ASP A N 1
ATOM 938 C CA . ASP A 1 121 ? -8.723 -2.730 -1.799 1.00 94.44 121 ASP A CA 1
ATOM 939 C C . ASP A 1 121 ? -8.725 -2.498 -0.278 1.00 94.44 121 ASP A C 1
ATOM 941 O O . ASP A 1 121 ? -8.685 -3.465 0.484 1.00 94.44 121 ASP A O 1
ATOM 945 N N . ALA A 1 122 ? -8.746 -1.242 0.178 1.00 91.50 122 ALA A N 1
ATOM 946 C CA . ALA A 1 122 ? -8.639 -0.939 1.608 1.00 91.50 122 ALA A CA 1
ATOM 947 C C . ALA A 1 122 ? -9.875 -1.365 2.420 1.00 91.50 122 ALA A C 1
ATOM 949 O O . ALA A 1 122 ? -9.738 -1.753 3.582 1.00 91.50 122 ALA A O 1
ATOM 950 N N . ASP A 1 123 ? -11.059 -1.357 1.806 1.00 91.94 123 ASP A N 1
ATOM 951 C CA . ASP A 1 123 ? -12.315 -1.685 2.484 1.00 91.94 123 ASP A CA 1
ATOM 952 C C . ASP A 1 123 ? -12.545 -3.195 2.567 1.00 91.94 123 ASP A C 1
ATOM 954 O O . ASP A 1 123 ? -13.054 -3.704 3.565 1.00 91.94 123 ASP A O 1
ATOM 958 N N . THR A 1 124 ? -12.172 -3.921 1.511 1.00 93.81 124 THR A N 1
ATOM 959 C CA . THR A 1 124 ? -12.512 -5.346 1.356 1.00 93.81 124 THR A CA 1
ATOM 960 C C . THR A 1 124 ? -11.325 -6.298 1.475 1.00 93.81 124 THR A C 1
ATOM 962 O O . THR A 1 124 ? -11.525 -7.497 1.673 1.00 93.81 124 THR A O 1
ATOM 965 N N . GLY A 1 125 ? -10.091 -5.813 1.314 1.00 94.00 125 GLY A N 1
ATOM 966 C CA . GLY A 1 125 ? -8.894 -6.655 1.229 1.00 94.00 125 GLY A CA 1
ATOM 967 C C . GLY A 1 125 ? -8.791 -7.469 -0.070 1.00 94.00 125 GLY A C 1
ATOM 968 O O . GLY A 1 125 ? -7.983 -8.399 -0.157 1.00 94.00 125 GLY A O 1
ATOM 969 N N . ALA A 1 126 ? -9.615 -7.163 -1.080 1.00 95.56 126 ALA A N 1
ATOM 970 C CA . ALA A 1 126 ? -9.574 -7.823 -2.382 1.00 95.56 126 ALA A CA 1
ATOM 971 C C . ALA A 1 126 ? -8.300 -7.454 -3.159 1.00 95.56 126 ALA A C 1
ATOM 973 O O . ALA A 1 126 ? -7.845 -6.312 -3.111 1.00 95.56 126 ALA A O 1
ATOM 974 N N . ASP A 1 127 ? -7.746 -8.409 -3.910 1.00 95.69 127 ASP A N 1
ATOM 975 C CA . ASP A 1 127 ? -6.560 -8.173 -4.740 1.00 95.69 127 ASP A CA 1
ATOM 976 C C . ASP A 1 127 ? -6.912 -7.224 -5.894 1.00 95.69 127 ASP A C 1
ATOM 978 O O . ASP A 1 127 ? -7.874 -7.463 -6.627 1.00 95.69 127 ASP A O 1
ATOM 982 N N . LYS A 1 128 ? -6.138 -6.146 -6.060 1.00 96.19 128 LYS A N 1
ATOM 983 C CA . LYS A 1 128 ? -6.270 -5.231 -7.204 1.00 96.19 128 LYS A CA 1
ATOM 984 C C . LYS A 1 128 ? -5.276 -5.589 -8.295 1.00 96.19 128 LYS A C 1
ATOM 986 O O . LYS A 1 128 ? -5.666 -5.825 -9.433 1.00 96.19 128 LYS A O 1
ATOM 991 N N . TRP A 1 129 ? -3.997 -5.639 -7.940 1.00 97.56 129 TRP A N 1
ATOM 992 C CA . TRP A 1 129 ? -2.915 -5.961 -8.861 1.00 97.56 129 TRP A CA 1
ATOM 993 C C . TRP A 1 129 ? -1.667 -6.416 -8.104 1.00 97.56 129 TRP A C 1
ATOM 995 O O . TRP A 1 129 ? -1.522 -6.196 -6.897 1.00 97.56 129 TRP A O 1
ATOM 1005 N N . VAL A 1 130 ? -0.751 -7.050 -8.837 1.00 96.69 130 VAL A N 1
ATOM 1006 C CA . VAL A 1 130 ? 0.570 -7.448 -8.342 1.00 96.69 130 VAL A CA 1
ATOM 1007 C C . VAL A 1 130 ? 1.620 -7.042 -9.368 1.00 96.69 130 VAL A C 1
ATOM 1009 O O . VAL A 1 130 ? 1.591 -7.504 -10.506 1.00 96.69 130 VAL A O 1
ATOM 1012 N N . TYR A 1 131 ? 2.569 -6.211 -8.949 1.00 96.94 131 TYR A N 1
ATOM 1013 C CA . TYR A 1 131 ? 3.776 -5.914 -9.711 1.00 96.94 131 TYR A CA 1
ATOM 1014 C C . TYR A 1 131 ? 4.856 -6.914 -9.304 1.00 96.94 131 TYR A C 1
ATOM 1016 O O . TYR A 1 131 ? 5.485 -6.769 -8.254 1.00 96.94 131 TYR A O 1
ATOM 1024 N N . ALA A 1 132 ? 5.016 -7.969 -10.101 1.00 95.38 132 ALA A N 1
ATOM 1025 C CA . ALA A 1 132 ? 5.964 -9.039 -9.819 1.00 95.38 132 ALA A CA 1
ATOM 1026 C C . ALA A 1 132 ? 7.410 -8.586 -10.063 1.00 95.38 132 ALA A C 1
ATOM 1028 O O . ALA A 1 132 ? 7.716 -7.972 -11.083 1.00 95.38 132 ALA A O 1
ATOM 1029 N N . THR A 1 133 ? 8.306 -8.948 -9.146 1.00 93.31 133 THR A N 1
ATOM 1030 C CA . THR A 1 133 ? 9.750 -8.718 -9.275 1.00 93.31 133 THR A CA 1
ATOM 1031 C C . THR A 1 133 ? 10.517 -10.022 -9.090 1.00 93.31 133 THR A C 1
ATOM 1033 O O . THR A 1 133 ? 10.082 -10.912 -8.358 1.00 93.31 133 THR A O 1
ATOM 1036 N N . GLU A 1 134 ? 11.663 -10.145 -9.765 1.00 91.12 134 GLU A N 1
ATOM 1037 C CA . GLU A 1 134 ? 12.541 -11.317 -9.634 1.00 91.12 134 GLU A CA 1
ATOM 1038 C C . GLU A 1 134 ? 13.263 -11.338 -8.284 1.00 91.12 134 GLU A C 1
ATOM 1040 O O . GLU A 1 134 ? 13.403 -12.391 -7.663 1.00 91.12 134 GLU A O 1
ATOM 1045 N N . LEU A 1 135 ? 13.691 -10.161 -7.817 1.00 92.56 135 LEU A N 1
ATOM 1046 C CA . LEU A 1 135 ? 14.315 -9.973 -6.512 1.00 92.56 135 LEU A CA 1
ATOM 1047 C C . LEU A 1 135 ? 13.355 -9.283 -5.528 1.00 92.56 135 LEU A C 1
ATOM 1049 O O . LEU A 1 135 ? 12.468 -8.533 -5.949 1.00 92.56 135 LEU A O 1
ATOM 1053 N N . PRO A 1 136 ? 13.527 -9.509 -4.211 1.00 91.38 136 PRO A N 1
ATOM 1054 C CA . PRO A 1 136 ? 12.691 -8.898 -3.184 1.00 91.38 136 PRO A CA 1
ATOM 1055 C C . PRO A 1 136 ? 12.656 -7.371 -3.244 1.00 91.38 136 PRO A C 1
ATOM 1057 O O . PRO A 1 136 ? 13.692 -6.717 -3.377 1.00 91.38 136 PRO A O 1
ATOM 1060 N N . LEU A 1 137 ? 11.473 -6.800 -3.012 1.00 92.06 137 LEU A N 1
ATOM 1061 C CA . LEU A 1 137 ? 11.338 -5.385 -2.685 1.00 92.06 137 LEU A CA 1
ATOM 1062 C C . LEU A 1 137 ? 11.634 -5.211 -1.192 1.00 92.06 137 LEU A C 1
ATOM 1064 O O . LEU A 1 137 ? 10.823 -5.553 -0.334 1.00 92.06 137 LEU A O 1
ATOM 1068 N N . GLY A 1 138 ? 12.845 -4.749 -0.876 1.00 84.94 138 GLY A N 1
ATOM 1069 C CA . GLY A 1 138 ? 13.356 -4.684 0.499 1.00 84.94 138 GLY A CA 1
ATOM 1070 C C . GLY A 1 138 ? 12.867 -3.480 1.310 1.00 84.94 138 GLY A C 1
ATOM 1071 O O . GLY A 1 138 ? 13.119 -3.409 2.513 1.00 84.94 138 GLY A O 1
ATOM 1072 N N . HIS A 1 139 ? 12.186 -2.532 0.664 1.00 91.12 139 HIS A N 1
ATOM 1073 C CA . HIS A 1 139 ? 11.824 -1.242 1.242 1.00 91.12 139 HIS A CA 1
ATOM 1074 C C . HIS A 1 139 ? 10.323 -0.965 1.151 1.00 91.12 139 HIS A C 1
ATOM 1076 O O . HIS A 1 139 ? 9.628 -1.458 0.259 1.00 91.12 139 HIS A O 1
ATOM 1082 N N . SER A 1 140 ? 9.825 -0.150 2.083 1.00 94.19 140 SER A N 1
ATOM 1083 C CA . SER A 1 140 ? 8.457 0.365 2.038 1.00 94.19 140 SER A CA 1
ATOM 1084 C C . SER A 1 140 ? 8.236 1.162 0.749 1.00 94.19 140 SER A C 1
ATOM 1086 O O . SER A 1 140 ? 9.125 1.930 0.360 1.00 94.19 140 SER A O 1
ATOM 1088 N N . PRO A 1 141 ? 7.076 1.016 0.092 1.00 95.06 141 PRO A N 1
ATOM 1089 C CA . PRO A 1 141 ? 6.754 1.841 -1.059 1.00 95.06 141 PRO A CA 1
ATOM 1090 C C . PRO A 1 141 ? 6.479 3.288 -0.612 1.00 95.06 141 PRO A C 1
ATOM 1092 O O . PRO A 1 141 ? 6.279 3.569 0.567 1.00 95.06 141 PRO A O 1
ATOM 1095 N N . THR A 1 142 ? 6.482 4.227 -1.551 1.00 94.38 142 THR A N 1
ATOM 1096 C CA . THR A 1 142 ? 6.015 5.606 -1.349 1.00 94.38 142 THR A CA 1
ATOM 1097 C C . THR A 1 142 ? 4.967 5.920 -2.398 1.00 94.38 142 THR A C 1
ATOM 1099 O O . THR A 1 142 ? 5.260 5.854 -3.591 1.00 94.38 142 THR A O 1
ATOM 1102 N N . TYR A 1 143 ? 3.762 6.264 -1.960 1.00 93.00 143 TYR A N 1
ATOM 1103 C CA . TYR A 1 143 ? 2.671 6.697 -2.818 1.00 93.00 143 TYR A CA 1
ATOM 1104 C C . TYR A 1 143 ? 2.748 8.206 -3.046 1.00 93.00 143 TYR A C 1
ATOM 1106 O O . TYR A 1 143 ? 2.846 8.997 -2.109 1.00 93.00 143 TYR A O 1
ATOM 1114 N N . HIS A 1 144 ? 2.710 8.607 -4.311 1.00 89.06 144 HIS A N 1
ATOM 1115 C CA . HIS A 1 144 ? 2.800 9.998 -4.714 1.00 89.06 144 HIS A CA 1
ATOM 1116 C C . HIS A 1 144 ? 1.724 10.337 -5.741 1.00 89.06 144 HIS A C 1
ATOM 1118 O O . HIS A 1 144 ? 1.617 9.715 -6.805 1.00 89.06 144 HIS A O 1
ATOM 1124 N N . VAL A 1 145 ? 0.975 11.392 -5.438 1.00 82.62 145 VAL A N 1
ATOM 1125 C CA . VAL A 1 145 ? 0.015 12.013 -6.347 1.00 82.62 145 VAL A CA 1
ATOM 1126 C C . VAL A 1 145 ? 0.619 13.309 -6.842 1.00 82.62 145 VAL A C 1
ATOM 1128 O O . VAL A 1 145 ? 1.130 14.106 -6.061 1.00 82.62 145 VAL A O 1
ATOM 1131 N N . THR A 1 146 ? 0.585 13.518 -8.153 1.00 74.56 146 THR A N 1
ATOM 1132 C CA . THR A 1 146 ? 0.996 14.800 -8.721 1.00 74.56 146 THR A CA 1
ATOM 1133 C C . THR A 1 146 ? -0.216 15.720 -8.820 1.00 74.56 146 THR A C 1
ATOM 1135 O O . THR A 1 146 ? -1.304 15.261 -9.161 1.00 74.56 146 THR A O 1
ATOM 1138 N N . ASN A 1 147 ? -0.011 17.025 -8.638 1.00 67.94 147 ASN A N 1
ATOM 1139 C CA . ASN A 1 147 ? -1.050 18.042 -8.850 1.00 67.94 147 ASN A CA 1
ATOM 1140 C C . ASN A 1 147 ? -1.532 18.137 -10.308 1.00 67.94 147 ASN A C 1
ATOM 1142 O O . ASN A 1 147 ? -2.500 18.836 -10.599 1.00 67.94 147 ASN A O 1
ATOM 1146 N N . PHE A 1 148 ? -0.855 17.464 -11.239 1.00 67.38 148 PHE A N 1
ATOM 1147 C CA . PHE A 1 148 ? -1.258 17.426 -12.630 1.00 67.38 148 PHE A CA 1
ATOM 1148 C C . PHE A 1 148 ? -2.280 16.305 -12.829 1.00 67.38 148 PHE A C 1
ATOM 1150 O O . PHE A 1 148 ? -1.927 15.129 -12.834 1.00 67.38 148 PHE A O 1
ATOM 1157 N N . SER A 1 149 ? -3.549 16.678 -13.017 1.00 62.16 149 SER A N 1
ATOM 1158 C CA . SER A 1 149 ? -4.685 15.745 -13.114 1.00 62.16 149 SER A CA 1
ATOM 1159 C C . SER A 1 149 ? -4.542 14.662 -14.194 1.00 62.16 149 SER A C 1
ATOM 1161 O O . SER A 1 149 ? -5.269 13.676 -14.144 1.00 62.16 149 SER A O 1
ATOM 1163 N N . ALA A 1 150 ? -3.655 14.843 -15.179 1.00 70.31 150 ALA A N 1
ATOM 1164 C CA . ALA A 1 150 ? -3.451 13.890 -16.269 1.00 70.31 150 ALA A CA 1
ATOM 1165 C C . ALA A 1 150 ? -2.261 12.935 -16.059 1.00 70.31 150 ALA A C 1
ATOM 1167 O O . ALA A 1 150 ? -2.072 12.024 -16.861 1.00 70.31 150 ALA A O 1
ATOM 1168 N N . ALA A 1 151 ? -1.434 13.133 -15.027 1.00 71.88 151 ALA A N 1
ATOM 1169 C CA . ALA A 1 151 ? -0.331 12.217 -14.758 1.00 71.88 151 ALA A CA 1
ATOM 1170 C C . ALA A 1 151 ? -0.809 11.038 -13.892 1.00 71.88 151 ALA A C 1
ATOM 1172 O O . ALA A 1 151 ? -1.564 11.249 -12.939 1.00 71.88 151 ALA A O 1
ATOM 1173 N N . PRO A 1 152 ? -0.355 9.802 -14.178 1.00 79.19 152 PRO A N 1
ATOM 1174 C CA . PRO A 1 152 ? -0.706 8.650 -13.361 1.00 79.19 152 PRO A CA 1
ATOM 1175 C C . PRO A 1 152 ? -0.154 8.830 -11.947 1.00 79.19 152 PRO A C 1
ATOM 1177 O O . PRO A 1 152 ? 0.948 9.360 -11.760 1.00 79.19 152 PRO A O 1
ATOM 1180 N N . LYS A 1 153 ? -0.907 8.357 -10.954 1.00 90.44 153 LYS A N 1
ATOM 1181 C CA . LYS A 1 153 ? -0.433 8.237 -9.571 1.00 90.44 153 LYS A CA 1
ATOM 1182 C C . LYS A 1 153 ? 0.699 7.217 -9.539 1.00 90.44 153 LYS A C 1
ATOM 1184 O O . LYS A 1 153 ? 0.645 6.206 -10.240 1.00 90.44 153 LYS A O 1
ATOM 1189 N N . ARG A 1 154 ? 1.733 7.482 -8.746 1.00 92.75 154 ARG A N 1
ATOM 1190 C CA . ARG A 1 154 ? 2.973 6.699 -8.783 1.00 92.75 154 ARG A CA 1
ATOM 1191 C C . ARG A 1 154 ? 3.277 6.090 -7.432 1.00 92.75 154 ARG A C 1
ATOM 1193 O O . ARG A 1 154 ? 3.102 6.734 -6.401 1.00 92.75 154 ARG A O 1
ATOM 1200 N N . LEU A 1 155 ? 3.787 4.872 -7.469 1.00 95.06 155 LEU A N 1
ATOM 1201 C CA . LEU A 1 155 ? 4.436 4.205 -6.357 1.00 95.06 155 LEU A CA 1
ATOM 1202 C C . LEU A 1 155 ? 5.918 4.105 -6.661 1.00 95.06 155 LEU A C 1
ATOM 1204 O O . LEU A 1 155 ? 6.297 3.680 -7.749 1.00 95.06 155 LEU A O 1
ATOM 1208 N N . TYR A 1 156 ? 6.736 4.480 -5.691 1.00 95.50 156 TYR A N 1
ATOM 1209 C CA . TYR A 1 156 ? 8.181 4.326 -5.761 1.00 95.50 156 TYR A CA 1
ATOM 1210 C C . TYR A 1 156 ? 8.629 3.301 -4.737 1.00 95.50 156 TYR A C 1
ATOM 1212 O O . TYR A 1 156 ? 8.257 3.396 -3.567 1.00 95.50 156 TYR A O 1
ATOM 1220 N N . VAL A 1 157 ? 9.426 2.326 -5.161 1.00 96.00 157 VAL A N 1
ATOM 1221 C CA . VAL A 1 157 ? 9.921 1.273 -4.275 1.00 96.00 157 VAL A CA 1
ATOM 1222 C C . VAL A 1 157 ? 11.325 0.837 -4.674 1.00 96.00 157 VAL A C 1
ATOM 1224 O O . VAL A 1 157 ? 11.621 0.646 -5.851 1.00 96.00 157 VAL A O 1
ATOM 1227 N N . GLY A 1 158 ? 12.199 0.703 -3.677 1.00 94.06 158 GLY A N 1
ATOM 1228 C CA . GLY A 1 158 ? 13.552 0.184 -3.858 1.00 94.06 158 GLY A CA 1
ATOM 1229 C C . GLY A 1 158 ? 13.578 -1.341 -3.786 1.00 94.06 158 GLY A C 1
ATOM 1230 O O . GLY A 1 158 ? 13.056 -1.928 -2.829 1.00 94.06 158 GLY A O 1
ATOM 1231 N N . GLY A 1 159 ? 14.200 -1.965 -4.783 1.00 92.69 159 GLY A N 1
ATOM 1232 C CA . GLY A 1 159 ? 14.440 -3.402 -4.837 1.00 92.69 159 GLY A CA 1
ATOM 1233 C C . GLY A 1 159 ? 15.827 -3.792 -4.327 1.00 92.69 159 GLY A C 1
ATOM 1234 O O . GLY A 1 159 ? 16.750 -2.979 -4.255 1.00 92.69 159 GLY A O 1
ATOM 1235 N N . LEU A 1 160 ? 15.992 -5.070 -3.978 1.00 92.75 160 LEU A N 1
ATOM 1236 C CA . LEU A 1 160 ? 17.316 -5.663 -3.742 1.00 92.75 160 LEU A CA 1
ATOM 1237 C C . LEU A 1 160 ? 18.089 -5.926 -5.047 1.00 92.75 160 LEU A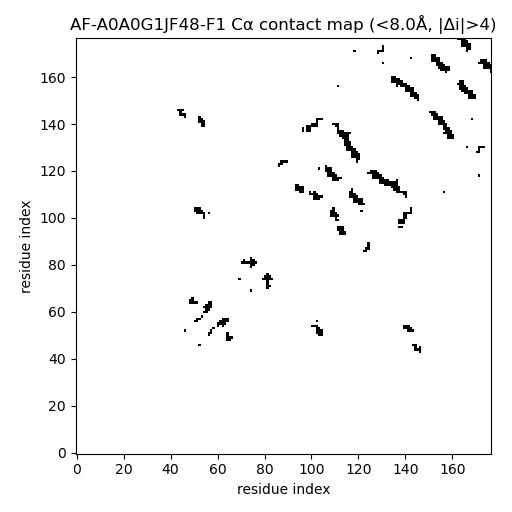 C 1
ATOM 1239 O O . LEU A 1 160 ? 19.228 -6.374 -5.003 1.00 92.75 160 LEU A O 1
ATOM 1243 N N . ASP A 1 161 ? 17.492 -5.624 -6.199 1.00 92.88 161 ASP A N 1
ATOM 1244 C CA . ASP A 1 161 ? 18.123 -5.605 -7.522 1.00 92.88 161 ASP A CA 1
ATOM 1245 C C . ASP A 1 161 ? 18.936 -4.327 -7.794 1.00 92.88 161 ASP A C 1
ATOM 1247 O O . ASP A 1 161 ? 19.434 -4.130 -8.902 1.00 92.88 161 ASP A O 1
ATOM 1251 N N . HIS A 1 162 ? 19.074 -3.466 -6.781 1.00 93.38 162 HIS A N 1
ATOM 1252 C CA . HIS A 1 162 ? 19.748 -2.170 -6.841 1.00 93.38 162 HIS A CA 1
ATOM 1253 C C . HIS A 1 162 ? 19.051 -1.154 -7.763 1.00 93.38 162 HIS A C 1
ATOM 1255 O O . HIS A 1 162 ? 19.692 -0.204 -8.220 1.00 93.38 162 HIS A O 1
ATOM 1261 N N . LYS A 1 163 ? 17.747 -1.320 -8.018 1.00 93.62 163 LYS A N 1
ATOM 1262 C CA . LYS A 1 163 ? 16.938 -0.392 -8.815 1.00 93.62 163 LYS A CA 1
ATOM 1263 C C . LYS A 1 163 ? 15.840 0.271 -7.992 1.00 93.62 163 LYS A C 1
ATOM 1265 O O . LYS A 1 163 ? 15.476 -0.167 -6.896 1.00 93.62 163 LYS A O 1
ATOM 1270 N N . ILE A 1 164 ? 15.314 1.364 -8.542 1.00 94.81 164 ILE A N 1
ATOM 1271 C CA . ILE A 1 164 ? 14.123 2.038 -8.029 1.00 94.81 164 ILE A CA 1
ATOM 1272 C C . ILE A 1 164 ? 13.022 1.824 -9.051 1.00 94.81 164 ILE A C 1
ATOM 1274 O O . ILE A 1 164 ? 13.106 2.313 -10.168 1.00 94.81 164 ILE A O 1
ATOM 1278 N N . HIS A 1 165 ? 11.964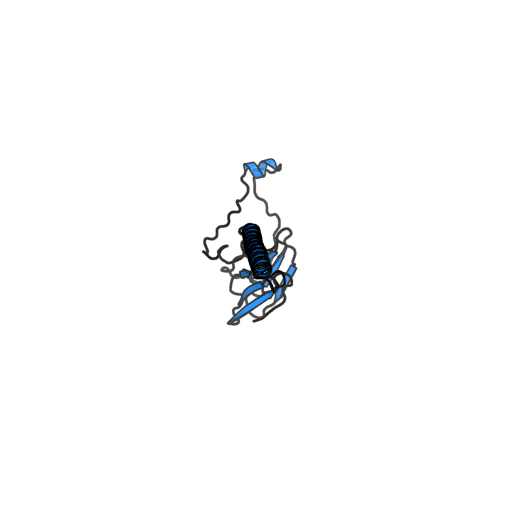 1.138 -8.649 1.00 95.19 165 HIS A N 1
ATOM 1279 C CA . HIS A 1 165 ? 10.819 0.899 -9.510 1.00 95.19 165 HIS A CA 1
ATOM 1280 C C . HIS A 1 165 ? 9.813 2.027 -9.325 1.00 95.19 165 HIS A C 1
ATOM 1282 O O . HIS A 1 165 ? 9.405 2.323 -8.197 1.00 95.19 165 HIS A O 1
ATOM 1288 N N . ALA A 1 166 ? 9.386 2.625 -10.432 1.00 95.81 166 ALA A N 1
ATOM 1289 C CA . ALA A 1 166 ? 8.196 3.455 -10.479 1.00 95.81 166 ALA A CA 1
ATOM 1290 C C . ALA A 1 166 ? 7.049 2.653 -11.081 1.00 95.81 166 ALA A C 1
ATOM 1292 O O . ALA A 1 166 ? 7.145 2.173 -12.208 1.00 95.81 166 ALA A O 1
ATOM 1293 N N . VAL A 1 167 ? 5.956 2.533 -10.339 1.00 96.06 167 VAL A N 1
ATOM 1294 C CA . VAL A 1 167 ? 4.787 1.727 -10.702 1.00 96.06 167 VAL A CA 1
ATOM 1295 C C . VAL A 1 167 ? 3.554 2.625 -10.723 1.00 96.06 167 VAL A C 1
ATOM 1297 O O . VAL A 1 167 ? 3.413 3.515 -9.884 1.00 96.06 167 VAL A O 1
ATOM 1300 N N . ASN A 1 168 ? 2.659 2.424 -11.684 1.00 94.50 168 ASN A N 1
ATOM 1301 C CA . ASN A 1 168 ? 1.359 3.079 -11.707 1.00 94.50 168 ASN A CA 1
ATOM 1302 C C . ASN A 1 168 ? 0.510 2.543 -10.546 1.00 94.50 168 ASN A C 1
ATOM 1304 O O . ASN A 1 168 ? 0.260 1.344 -10.461 1.00 94.50 168 ASN A O 1
ATOM 1308 N N . ALA A 1 169 ? 0.067 3.421 -9.649 1.00 93.31 169 ALA A N 1
ATOM 1309 C CA . ALA A 1 169 ? -0.640 3.005 -8.442 1.00 93.31 169 ALA A CA 1
ATOM 1310 C C . ALA A 1 169 ? -2.038 2.424 -8.718 1.00 93.31 169 ALA A C 1
ATOM 1312 O O . ALA A 1 169 ? -2.508 1.588 -7.950 1.00 93.31 169 ALA A O 1
ATOM 1313 N N . ASP A 1 170 ? -2.689 2.839 -9.808 1.00 92.44 170 ASP A N 1
ATOM 1314 C CA . ASP A 1 170 ? -4.034 2.371 -10.150 1.00 92.44 170 ASP A CA 1
ATOM 1315 C C . ASP A 1 170 ? -3.984 1.016 -10.889 1.00 92.44 170 ASP A C 1
ATOM 1317 O O . ASP A 1 170 ? -4.826 0.154 -10.641 1.00 92.44 170 ASP A O 1
ATOM 1321 N N . THR A 1 171 ? -2.991 0.803 -11.766 1.00 94.50 171 THR A N 1
ATOM 1322 C CA . THR A 1 171 ? -2.920 -0.386 -12.647 1.00 94.50 171 THR A CA 1
ATOM 1323 C C . THR A 1 171 ? -1.877 -1.428 -12.241 1.00 94.50 171 THR A C 1
ATOM 1325 O O . THR A 1 171 ? -1.980 -2.580 -12.654 1.00 94.50 171 THR A O 1
ATOM 1328 N N . GLY A 1 172 ? -0.864 -1.053 -11.456 1.00 95.06 172 GLY A N 1
ATOM 1329 C CA . GLY A 1 172 ? 0.268 -1.923 -11.123 1.00 95.06 172 GLY A CA 1
ATOM 1330 C C . GLY A 1 172 ? 1.317 -2.051 -12.229 1.00 95.06 172 GLY A C 1
ATOM 1331 O O . GLY A 1 172 ? 2.261 -2.828 -12.095 1.00 95.06 172 GLY A O 1
ATOM 1332 N N . GLU A 1 173 ? 1.182 -1.302 -13.324 1.00 96.06 173 GLU A N 1
ATOM 1333 C CA . GLU A 1 173 ? 2.124 -1.349 -14.443 1.00 96.06 173 GLU A CA 1
ATOM 1334 C C . GLU A 1 173 ? 3.422 -0.601 -14.117 1.00 96.06 173 GLU A C 1
ATOM 1336 O O . GLU A 1 173 ? 3.406 0.510 -13.582 1.00 96.06 173 GLU A O 1
ATOM 1341 N N . GLY A 1 174 ? 4.563 -1.193 -14.471 1.00 95.69 174 GLY A N 1
ATOM 1342 C CA . GLY A 1 174 ? 5.860 -0.529 -14.358 1.00 95.69 174 GLY A CA 1
ATOM 1343 C C . GLY A 1 174 ? 5.965 0.649 -15.329 1.00 95.69 174 GLY A C 1
ATOM 1344 O O . GLY A 1 174 ? 5.764 0.491 -16.528 1.00 95.69 174 GLY A O 1
ATOM 1345 N N . ILE A 1 175 ? 6.305 1.825 -14.807 1.00 94.31 175 ILE A N 1
ATOM 1346 C CA . ILE A 1 175 ? 6.547 3.046 -15.583 1.00 94.31 175 ILE A CA 1
ATOM 1347 C C . ILE A 1 175 ? 8.023 3.112 -15.992 1.00 94.31 175 ILE A C 1
ATOM 1349 O O . ILE A 1 175 ? 8.333 3.362 -17.153 1.00 94.31 175 ILE A O 1
ATOM 1353 N N . TRP A 1 176 ? 8.932 2.912 -15.032 1.00 94.50 176 TRP A N 1
ATOM 1354 C CA . TRP A 1 176 ? 10.384 2.866 -15.243 1.00 94.50 176 TRP A CA 1
ATOM 1355 C C . TRP A 1 176 ? 11.090 2.153 -14.078 1.00 94.50 176 TRP A C 1
ATOM 1357 O O . TRP A 1 176 ? 10.490 1.959 -13.017 1.00 94.50 176 TRP A O 1
ATOM 1367 N N . THR A 1 177 ? 12.354 1.765 -14.291 1.00 91.25 177 THR A N 1
ATOM 1368 C CA . THR A 1 177 ? 13.245 1.103 -13.314 1.00 91.25 177 THR A CA 1
ATOM 1369 C C . THR A 1 177 ? 14.678 1.591 -13.438 1.00 91.25 177 THR A C 1
ATOM 1371 O O . THR A 1 177 ? 15.081 1.783 -14.610 1.00 91.25 177 THR A O 1
#

Nearest PDB structures (foldseek):
  6l8a-assembly2_D  TM=7.335E-01  e=3.614E-03  Acidithiobacillus ferrooxidans
  6n01-assembly1_B  TM=7.006E-01  e=3.488E-01  Citrobacter koseri ATCC BAA-895
  3va6-assembly3_B  TM=7.252E-01  e=1.398E+00  Bacteroides thetaiotaomicron
  7ux2-assembly1_A  TM=6.542E-01  e=1.398E+00  Homo sapiens
  6u62-assembly1_A  TM=6.851E-01  e=2.493E+00  Homo sapiens

Radius of gyration: 29.09 Å; Cα contacts (8 Å, |Δi|>4): 289; chains: 1; bounding box: 44×94×64 Å

=== Feature glossary ===
Key to the feature types in this record:

pLDDT. pLDDT is the predicted lDDT-Cα score: AlphaFold's confidence that the local environment of each residue (all inter-atomic distances within 15 Å) is correctly placed. It is a per-residue number between 0 and 100, with higher meaning more reliable.

Radius of gyration, Cα contacts, bounding box. The geometric summary reports three shape descriptors. Rg (radius of gyration) measures how spread out the Cα atoms are about their centre of mass; compact globular proteins have small Rg, elongated or unfolded ones large. Cα contacts (<8 Å, |i−j|>4) count long-range residue pairs in spatial proximity — high for tightly packed folds, near zero for rods or random coil. The bounding-box extents give the protein's footprint along x, y, z in Å.

Backbone torsions (φ/ψ). Backbone dihedral angles. Every residue except chain termini has a φ (preceding-C → N → Cα → C) and a ψ (N → Cα → C → next-N). They are reported in degrees following the IUPAC sign convention. Secondary structure is essentially a statement about which (φ, ψ) basin each residue occupies.

Contact-map, Ramachandran, and PAE plots. Plot images: a contact map (which residues are close in 3D, as an N×N binary image), a Ramachandran scatter (backbone torsion angles, revealing secondary-structure composition at a glance), and — for AlphaFold structures — a PAE heatmap (pairwise prediction confidence).

Predicted aligned error. Predicted Aligned Error (PAE) is an AlphaFold confidence matrix: entry (i, j) is the expected error in the position of residue j, in ångströms, when the prediction i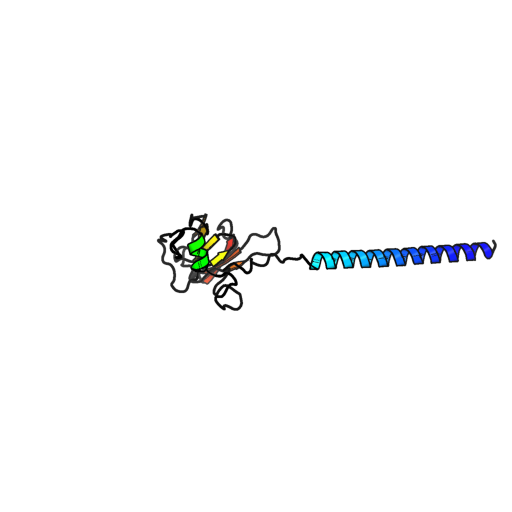s superimposed on the true structure at residue i. Low PAE within a block of residues means that block is internally rigid and well-predicted; high PAE between two blocks means their relative placement is uncertain even if each block individually is confident.

Secondary structure (3-state, P-SEA). Three-state secondary structure (P-SEA) collapses the eight DSSP classes into helix (a), strand (b), and coil (c). P-SEA assigns these from Cα geometry alone — distances and angles — without requiring backbone oxygens, so it works on any Cα trace.

Solvent-accessible surface area. Solvent-accessible surface area (SASA) is the area in Å² traced out by the centre of a 1.4 Å probe sphere (a water molecule) rolled over the protein's van der Waals surface (Shrake–Rupley / Lee–Richards construction). Buried residues have near-zero SASA; fully exposed residues can exceed 200 Å². The total SASA scales roughly with the number of surface residues.

Foldseek 3Di. The Foldseek 3Di string encodes local tertiary geometry as a 20-letter alphabet — one character per residue — derived from the relative positions of nearby Cα atoms. Unlike the amino-acid sequence, 3Di is a direct function of the 3D structure, so two proteins with the same fold have similar 3Di strings even at low sequence identity.

B-factor. For experimental (PDB) structures, the B-factor (temperature factor) quantifies the positional spread of each atom in the crystal — a combination of thermal vibration and static disorder — in units of Å². High B-factors mark flexible loops or poorly resolved regions; low B-factors mark the rigid, well-ordered core.

mmCIF coordinates. The mmCIF block holds the 3D Cartesian coordinates of each backbone atom (N, Cα, C, O) in ångströms. mmCIF is the PDB's canonical archive format — a tagged-loop text representation of the atomic model.

InterPro / GO / CATH / organism. Functional annotations link the protein to curated databases. InterPro entries identify conserved domains and families by matching the sequence against member-database signatures (Pfam, PROSITE, CDD, …). Gene Ontology (GO) terms describe molecular function, biological process, and cellular component in a controlled vocabulary. CATH places the structure in a hierarchical fold classification (Class/Architecture/Topology/Homologous-superfamily). The organism is the source species.

Rendered structure images. Structure images are PyMOL renders from six orthogonal camera directions. Cartoon representation draws helices as coils and strands as arrows; sticks shows the backbone as bonds; surface shows the solvent-excluded envelope. Rainbow coloring maps sequence position to hue (blue→red, N→C); chain coloring assigns a distinct color per polypeptide.

Sequence. This is the polypeptide sequence — one letter per residue, N-terminus first. Length ranges from a few dozen residues for small domains to over a thousand for large multi-domain proteins.

Secondary structure (8-state, DSSP). The SS8 string is DSSP's per-residue secondary-structure cal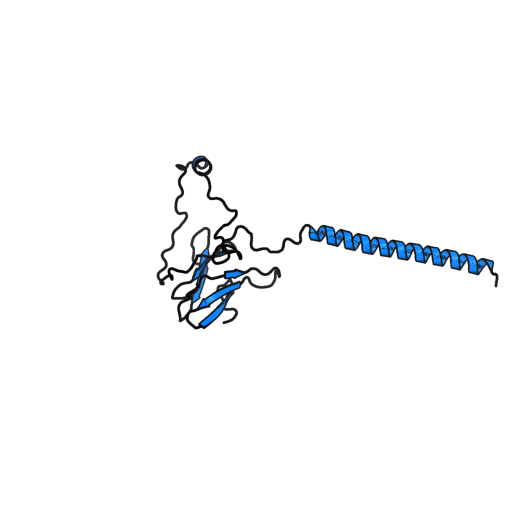l. α-helix (H) means an i→i+4 H-bond ladder; β-strand (E) means the residue participates in a β-sheet; 3₁₀ (G) and π (I) are tighter and wider helices; T/S are turns/bends; '-' is loop.

Nearest PDB structures. Structural nearest neighbors (via Foldseek easy-search vs the PDB). Reported per hit: target PDB id, E-value, and alignment TM-score. A TM-score above ~0.5 is the conventional threshold for 'same fold'.